Protein AF-A0A840J4L8-F1 (afdb_monomer)

Foldseek 3Di:
DVVQLVVLVVLLVVLCVLADDDDPLLVLLLVLLVLCVVAQVVLCVVLVHDPVLSLVLSLQLSLQLLLLVLVCVLQVFDRDSNLSSLLSSLVSLVCCCCLVPPPDDPVVLVQVLCVLLVHDHDQDDSSSSSSSSSVVSSCVVLVDDSPWVLSVLVSQLSVLSVVQVCQLDPPDDPVSQLVSLLSNQLSSQVNSNCSGDTPQDPLRSVLSSLVRSLVSLLVCLLCLVVCVVSSGHHCNVVVVDDLSVSSVSLVVSQVSSCVRRVHNRSNSNSSSVSSVLSSCSNVPVPPPPVVSVSSVSSVVSVVVVVPDD

Structure (mmCIF, N/CA/C/O backbone):
data_AF-A0A840J4L8-F1
#
_entry.id   AF-A0A840J4L8-F1
#
loop_
_atom_site.group_PDB
_atom_site.id
_atom_site.type_symbol
_atom_site.label_atom_id
_atom_site.label_alt_id
_atom_site.label_comp_id
_atom_site.label_asym_id
_atom_site.label_entity_id
_atom_site.label_seq_id
_atom_site.pdbx_PDB_ins_code
_atom_site.Cartn_x
_atom_site.Cartn_y
_atom_site.Cartn_z
_atom_site.occupancy
_atom_site.B_iso_or_equiv
_atom_site.auth_seq_id
_atom_site.auth_comp_id
_atom_site.auth_asym_id
_atom_site.auth_atom_id
_atom_site.pdbx_PDB_model_num
ATOM 1 N N . MET A 1 1 ? 27.251 15.633 -3.775 1.00 60.97 1 MET A N 1
ATOM 2 C CA . MET A 1 1 ? 26.403 14.713 -2.970 1.00 60.97 1 MET A CA 1
ATOM 3 C C . MET A 1 1 ? 25.893 15.332 -1.662 1.00 60.97 1 MET A C 1
ATOM 5 O O . MET A 1 1 ? 24.719 15.140 -1.361 1.00 60.97 1 MET A O 1
ATOM 9 N N . ALA A 1 2 ? 26.703 16.101 -0.918 1.00 65.75 2 ALA A N 1
ATOM 10 C CA . ALA A 1 2 ? 26.295 16.728 0.350 1.00 65.75 2 ALA A CA 1
ATOM 11 C C . ALA A 1 2 ? 25.111 17.718 0.228 1.00 65.75 2 ALA A C 1
ATOM 13 O O . ALA A 1 2 ? 24.211 17.707 1.063 1.00 65.75 2 ALA A O 1
ATOM 14 N N . SER A 1 3 ? 25.037 18.502 -0.855 1.00 75.44 3 SER A N 1
ATOM 15 C CA . SER A 1 3 ? 23.950 19.473 -1.088 1.00 75.44 3 SER A CA 1
ATOM 16 C C . SER A 1 3 ? 22.558 18.838 -1.227 1.00 75.44 3 SER A C 1
ATOM 18 O O . SER A 1 3 ? 21.556 19.444 -0.850 1.00 75.44 3 SER A O 1
ATOM 20 N N . GLY A 1 4 ? 22.476 17.599 -1.723 1.00 87.94 4 GLY A N 1
ATOM 21 C CA . GLY A 1 4 ? 21.210 16.870 -1.835 1.00 87.94 4 GLY A CA 1
ATOM 22 C C . GLY A 1 4 ? 20.682 16.372 -0.487 1.00 87.94 4 GLY A C 1
ATOM 23 O O . GLY A 1 4 ? 19.474 16.326 -0.292 1.00 87.94 4 GLY A O 1
ATOM 24 N N . VAL A 1 5 ? 21.569 16.019 0.454 1.00 90.06 5 VAL A N 1
ATOM 25 C CA . VAL A 1 5 ? 21.177 15.530 1.794 1.00 90.06 5 VAL A CA 1
ATOM 26 C C . VAL A 1 5 ? 20.454 16.625 2.565 1.00 90.06 5 VAL A C 1
ATOM 28 O O . VAL A 1 5 ? 19.355 16.408 3.063 1.00 90.06 5 VAL A O 1
ATOM 31 N N . TRP A 1 6 ? 21.042 17.818 2.623 1.00 93.12 6 TRP A N 1
ATOM 32 C CA . TRP A 1 6 ? 20.467 18.936 3.368 1.00 93.12 6 TRP A CA 1
ATOM 33 C C . TRP A 1 6 ? 19.134 19.404 2.786 1.00 93.12 6 TRP A C 1
ATOM 35 O O . TRP A 1 6 ? 18.232 19.782 3.531 1.00 93.12 6 TRP A O 1
ATOM 45 N N . ARG A 1 7 ? 18.968 19.309 1.461 1.00 94.00 7 ARG A N 1
ATOM 46 C CA . ARG A 1 7 ? 17.691 19.590 0.796 1.00 94.00 7 ARG A CA 1
ATOM 47 C C . ARG A 1 7 ? 16.595 18.611 1.232 1.00 94.00 7 ARG A C 1
ATOM 49 O O . ARG A 1 7 ? 15.492 19.052 1.557 1.00 94.00 7 ARG A O 1
ATOM 56 N N . ASP A 1 8 ? 16.911 17.318 1.265 1.00 93.81 8 ASP A N 1
ATOM 57 C CA . ASP A 1 8 ? 16.007 16.248 1.703 1.00 93.81 8 ASP A CA 1
ATOM 58 C C . ASP A 1 8 ? 15.639 16.392 3.186 1.00 93.81 8 ASP A C 1
ATOM 60 O O . ASP A 1 8 ? 14.458 16.408 3.535 1.00 93.81 8 ASP A O 1
ATOM 64 N N . VAL A 1 9 ? 16.640 16.584 4.051 1.00 94.31 9 VAL A N 1
ATOM 65 C CA . VAL A 1 9 ? 16.445 16.821 5.490 1.00 94.31 9 VAL A CA 1
ATOM 66 C C . VAL A 1 9 ? 15.589 18.066 5.714 1.00 94.31 9 VAL A C 1
ATOM 68 O O . VAL A 1 9 ? 14.613 18.015 6.457 1.00 94.31 9 VAL A O 1
ATOM 71 N N . GLY A 1 10 ? 15.876 19.167 5.017 1.00 95.56 10 GLY A N 1
ATOM 72 C CA . GLY A 1 10 ? 15.067 20.382 5.095 1.00 95.56 10 GLY A CA 1
ATOM 73 C C . GLY A 1 10 ? 13.612 20.159 4.667 1.00 95.56 10 GLY A C 1
ATOM 74 O O . GLY A 1 10 ? 12.701 20.739 5.256 1.00 95.56 10 GLY A O 1
ATOM 75 N N . ALA A 1 11 ? 13.356 19.303 3.673 1.00 95.00 11 ALA A N 1
ATOM 76 C CA . ALA A 1 11 ? 11.995 18.952 3.265 1.00 95.00 11 ALA A CA 1
ATOM 77 C C . ALA A 1 11 ? 11.259 18.102 4.315 1.00 95.00 11 ALA A C 1
ATOM 79 O O . ALA A 1 11 ? 10.071 18.339 4.553 1.00 95.00 11 ALA A O 1
ATOM 80 N N . LEU A 1 12 ? 11.954 17.165 4.966 1.00 94.75 12 LEU A N 1
ATOM 81 C CA . LEU A 1 12 ? 11.415 16.387 6.087 1.00 94.75 12 LEU A CA 1
ATOM 82 C C . LEU A 1 12 ? 11.092 17.293 7.279 1.00 94.75 12 LEU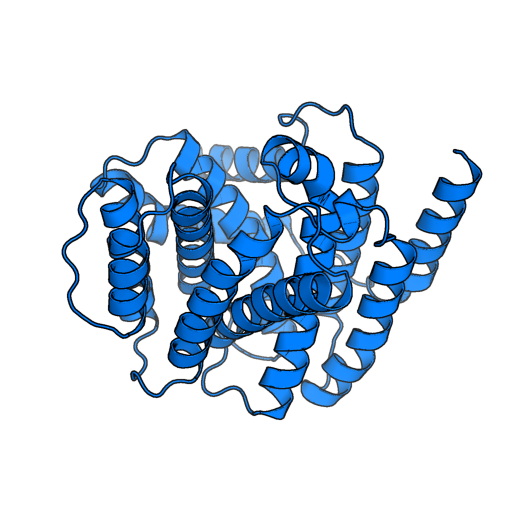 A C 1
ATOM 84 O O . LEU A 1 12 ? 9.968 17.270 7.768 1.00 94.75 12 LEU A O 1
ATOM 88 N N . VAL A 1 13 ? 12.015 18.171 7.680 1.00 94.00 13 VAL A N 1
ATOM 89 C CA . VAL A 1 13 ? 11.802 19.123 8.785 1.00 94.00 13 VAL A CA 1
ATOM 90 C C . VAL A 1 13 ? 10.610 20.043 8.506 1.00 94.00 13 VAL A C 1
ATOM 92 O O . VAL A 1 13 ? 9.741 20.198 9.360 1.00 94.00 13 VAL A O 1
ATOM 95 N N . ARG A 1 14 ? 10.471 20.572 7.282 1.00 94.88 14 ARG A N 1
ATOM 96 C CA . ARG A 1 14 ? 9.279 21.350 6.874 1.00 94.88 14 ARG A CA 1
ATOM 97 C C . ARG A 1 14 ? 7.974 20.546 6.884 1.00 94.88 14 ARG A C 1
ATOM 99 O O . ARG A 1 14 ? 6.896 21.131 6.781 1.00 94.88 14 ARG A O 1
ATOM 106 N N . SER A 1 15 ? 8.063 19.225 6.978 1.00 93.00 15 SER A N 1
ATOM 107 C CA . SER A 1 15 ? 6.931 18.304 7.080 1.00 93.00 15 SER A CA 1
ATOM 108 C C . SER A 1 15 ? 6.695 17.823 8.518 1.00 93.00 15 SER A C 1
ATOM 110 O O . SER A 1 15 ? 5.761 17.061 8.743 1.00 93.00 15 SER A O 1
ATOM 112 N N . ALA A 1 16 ? 7.457 18.310 9.509 1.00 89.50 16 ALA A N 1
ATOM 113 C CA . ALA 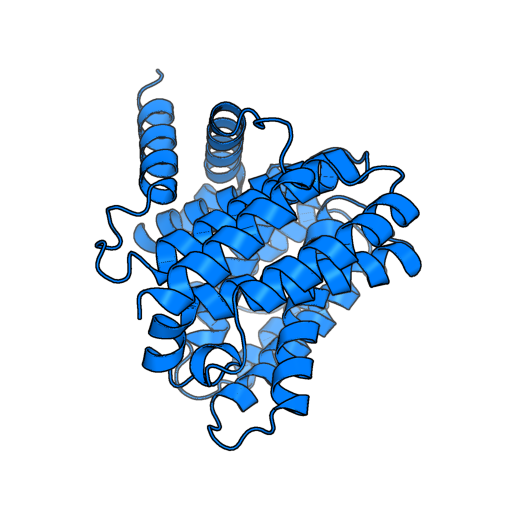A 1 16 ? 7.327 17.923 10.918 1.00 89.50 16 ALA A CA 1
ATOM 114 C C . ALA A 1 16 ? 5.924 18.166 11.493 1.00 89.50 16 ALA A C 1
ATOM 116 O O . ALA A 1 16 ? 5.468 17.401 12.336 1.00 89.50 16 ALA A O 1
ATOM 117 N N . GLY A 1 17 ? 5.183 19.151 10.970 1.00 85.19 17 GLY A N 1
ATOM 118 C CA . GLY A 1 17 ? 3.783 19.377 11.339 1.00 85.19 17 GLY A CA 1
ATOM 119 C C . GLY A 1 17 ? 2.850 18.186 11.067 1.00 85.19 17 GLY A C 1
ATOM 120 O O . GLY A 1 17 ? 1.720 18.196 11.553 1.00 85.19 17 GLY A O 1
ATOM 121 N N . LEU A 1 18 ? 3.290 17.175 10.306 1.00 83.44 18 LEU A N 1
ATOM 122 C CA . LEU A 1 18 ? 2.591 15.903 10.117 1.00 83.44 18 LEU A CA 1
ATOM 123 C C . LEU A 1 18 ? 2.731 14.964 11.330 1.00 83.44 18 LEU A C 1
ATOM 125 O O . LEU A 1 18 ? 1.794 14.228 11.632 1.00 83.44 18 LEU A O 1
ATOM 129 N N . GLY A 1 19 ? 3.852 14.994 12.055 1.00 72.44 19 GLY A N 1
ATOM 130 C CA . GLY A 1 19 ? 4.154 14.065 13.145 1.00 72.44 19 GLY A CA 1
ATOM 131 C C . GLY A 1 19 ? 4.119 14.742 14.507 1.00 72.44 19 GLY A C 1
ATOM 132 O O . GLY A 1 19 ? 5.068 15.424 14.865 1.00 72.44 19 GLY A O 1
ATOM 133 N N . VAL A 1 20 ? 3.053 14.548 15.291 1.00 58.72 20 VAL A N 1
ATOM 134 C CA . VAL A 1 20 ? 2.991 15.165 16.635 1.00 58.72 20 VAL A CA 1
ATOM 135 C C . VAL A 1 20 ? 2.501 14.239 17.749 1.00 58.72 20 VAL A C 1
ATOM 137 O O . VAL A 1 20 ? 2.350 14.687 18.877 1.00 58.72 20 VAL A O 1
ATOM 140 N N . ARG A 1 21 ? 2.314 12.933 17.512 1.00 67.44 21 ARG A N 1
ATOM 141 C CA . ARG A 1 21 ? 2.173 11.966 18.618 1.00 67.44 21 ARG A CA 1
ATOM 142 C C . ARG A 1 21 ? 2.797 10.619 18.261 1.00 67.44 21 ARG A C 1
ATOM 144 O O . ARG A 1 21 ? 2.431 10.068 17.221 1.00 67.44 21 ARG A O 1
ATOM 151 N N . PRO A 1 22 ? 3.700 10.069 19.094 1.00 60.66 22 PRO A N 1
ATOM 152 C CA . PRO A 1 22 ? 4.136 8.694 18.928 1.00 60.66 22 PRO A CA 1
ATOM 153 C C . PRO A 1 22 ? 2.922 7.783 19.125 1.00 60.66 22 PRO A C 1
ATOM 155 O O . PRO A 1 22 ? 2.324 7.732 20.198 1.00 60.66 22 PRO A O 1
ATOM 158 N N . VAL A 1 23 ? 2.527 7.078 18.067 1.00 65.50 23 VAL A N 1
ATOM 159 C CA . VAL A 1 23 ? 1.598 5.952 18.193 1.00 65.50 23 VAL A CA 1
ATOM 160 C C . VAL A 1 23 ? 2.327 4.882 19.016 1.00 65.50 23 VAL A C 1
ATOM 162 O O . VAL A 1 23 ? 3.522 4.680 18.792 1.00 65.50 23 VAL A O 1
ATOM 165 N N . PRO A 1 24 ? 1.681 4.178 19.962 1.00 74.88 24 PRO A N 1
ATOM 166 C CA . PRO A 1 24 ? 2.284 3.028 20.634 1.0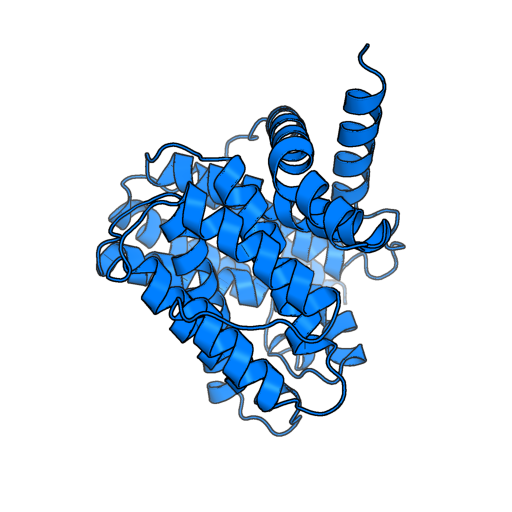0 74.88 24 PRO A CA 1
ATOM 167 C C . PRO A 1 24 ? 2.439 1.862 19.638 1.00 74.88 24 PRO A C 1
ATOM 169 O O . PRO A 1 24 ? 1.697 0.875 19.654 1.00 74.88 24 PRO A O 1
ATOM 172 N N . VAL A 1 25 ? 3.421 1.992 18.740 1.00 82.56 25 VAL A N 1
ATOM 173 C CA . VAL A 1 25 ? 3.689 1.089 17.615 1.00 82.56 25 VAL A CA 1
ATOM 174 C C . VAL A 1 25 ? 3.929 -0.328 18.123 1.00 82.56 25 VAL A C 1
ATOM 176 O O . VAL A 1 25 ? 3.410 -1.280 17.553 1.00 82.56 25 VAL A O 1
ATOM 179 N N . TRP A 1 26 ? 4.637 -0.488 19.242 1.00 82.38 26 TRP A N 1
ATOM 180 C CA . TRP A 1 26 ? 4.968 -1.809 19.773 1.00 82.38 26 TRP A CA 1
ATOM 181 C C . TRP A 1 26 ? 3.745 -2.632 20.201 1.00 82.38 26 TRP A C 1
ATOM 183 O O . TRP A 1 26 ? 3.648 -3.813 19.861 1.00 82.38 26 TRP A O 1
ATOM 193 N N . ARG A 1 27 ? 2.789 -2.016 20.914 1.00 86.62 27 ARG A N 1
ATOM 194 C CA . ARG A 1 27 ? 1.540 -2.690 21.313 1.00 86.62 27 ARG A CA 1
ATOM 195 C C . ARG A 1 27 ? 0.761 -3.126 20.072 1.00 86.62 27 ARG A C 1
ATOM 197 O O . ARG A 1 27 ? 0.316 -4.267 20.006 1.00 86.62 27 ARG A O 1
ATOM 204 N N . SER A 1 28 ? 0.701 -2.247 19.074 1.00 91.00 28 SER A N 1
ATOM 205 C CA . SER A 1 28 ? 0.035 -2.498 17.794 1.00 91.00 28 SER A CA 1
ATOM 206 C C . SER A 1 28 ? 0.684 -3.658 17.029 1.00 91.00 28 SER A C 1
ATOM 208 O O . SER A 1 28 ? -0.014 -4.578 16.616 1.00 91.00 28 SER A O 1
ATOM 210 N N . ILE A 1 29 ? 2.021 -3.694 16.934 1.00 92.62 29 ILE A N 1
ATOM 211 C CA . ILE A 1 29 ? 2.760 -4.788 16.282 1.00 92.62 29 ILE A CA 1
ATOM 212 C C . ILE A 1 29 ? 2.415 -6.140 16.915 1.00 92.62 29 ILE A C 1
ATOM 214 O O . ILE A 1 29 ? 2.128 -7.086 16.187 1.00 92.62 29 ILE A O 1
ATOM 218 N N . ARG A 1 30 ? 2.410 -6.252 18.252 1.00 93.31 30 ARG A N 1
ATOM 219 C CA . ARG A 1 30 ? 2.060 -7.517 18.926 1.00 93.31 30 ARG A CA 1
ATOM 220 C C . ARG A 1 30 ? 0.639 -7.960 18.592 1.00 93.31 30 ARG A C 1
ATOM 222 O O . ARG A 1 30 ? 0.441 -9.126 18.264 1.00 93.31 30 ARG A O 1
ATOM 229 N N . THR A 1 31 ? -0.321 -7.038 18.639 1.00 94.81 31 THR A N 1
ATOM 230 C CA . THR A 1 31 ? -1.713 -7.315 18.266 1.00 94.81 31 THR A CA 1
ATOM 231 C C . THR A 1 31 ? -1.821 -7.795 16.819 1.00 94.81 31 THR A C 1
ATOM 233 O O . THR A 1 31 ? -2.537 -8.754 16.549 1.00 94.81 31 THR A O 1
ATOM 236 N N . TYR A 1 32 ? -1.091 -7.183 15.886 1.00 96.06 32 TYR A N 1
ATOM 237 C CA . TYR A 1 32 ? -1.175 -7.537 14.465 1.00 96.06 32 TYR A CA 1
ATOM 238 C C . TYR A 1 32 ? -0.482 -8.858 14.158 1.00 96.06 32 TYR A C 1
ATOM 240 O O . TYR A 1 32 ? -1.000 -9.650 13.382 1.00 96.06 32 TYR A O 1
ATOM 248 N N . VAL A 1 33 ? 0.644 -9.145 14.811 1.00 96.19 33 VAL A N 1
ATOM 249 C CA . VAL A 1 33 ? 1.294 -10.456 14.717 1.00 96.19 33 VAL A CA 1
ATOM 250 C C . VAL A 1 33 ? 0.375 -11.557 15.247 1.00 96.19 33 VAL A C 1
ATOM 252 O O . VAL A 1 33 ? 0.220 -12.578 14.583 1.00 96.19 33 VAL A O 1
ATOM 255 N N . ALA A 1 34 ? -0.278 -11.341 16.393 1.00 96.31 34 ALA A N 1
ATOM 256 C CA . ALA A 1 34 ? -1.242 -12.299 16.931 1.00 96.31 34 ALA A CA 1
ATOM 257 C C . ALA A 1 34 ? -2.424 -12.513 15.967 1.00 96.31 34 ALA A C 1
ATOM 259 O O . ALA A 1 34 ? -2.778 -13.652 15.670 1.00 96.31 34 ALA A O 1
ATOM 260 N N . ALA A 1 35 ? -2.977 -11.433 15.404 1.00 97.69 35 ALA A N 1
ATOM 261 C CA . ALA A 1 35 ? -4.030 -11.524 14.395 1.00 97.69 35 ALA A CA 1
ATOM 262 C C . ALA A 1 35 ? -3.561 -12.280 13.139 1.00 97.69 35 ALA A C 1
ATOM 264 O O . ALA A 1 35 ? -4.283 -13.132 12.631 1.00 97.69 35 ALA A O 1
ATOM 265 N N . PHE A 1 36 ? -2.338 -12.031 12.662 1.00 97.81 36 PHE A N 1
ATOM 2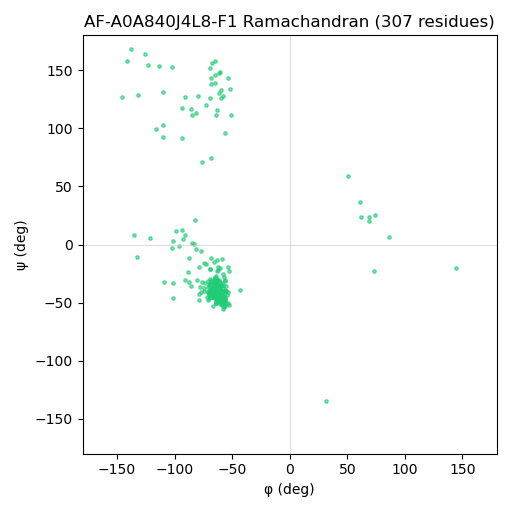66 C CA . PHE A 1 36 ? -1.753 -12.746 11.527 1.00 97.81 36 PHE A CA 1
ATOM 267 C C . PHE A 1 36 ? -1.646 -14.250 11.803 1.00 97.81 36 PHE A C 1
ATOM 269 O O . PHE A 1 36 ? -2.050 -15.060 10.966 1.00 97.81 36 PHE A O 1
ATOM 276 N N . ASP A 1 37 ? -1.129 -14.628 12.975 1.00 96.62 37 ASP A N 1
ATOM 277 C CA . ASP A 1 37 ? -0.979 -16.032 13.364 1.00 96.62 37 ASP A CA 1
ATOM 278 C C . ASP A 1 37 ? -2.347 -16.732 13.523 1.00 96.62 37 ASP A C 1
ATOM 280 O O . ASP A 1 37 ? -2.449 -17.934 13.262 1.00 96.62 37 ASP A O 1
ATOM 284 N N . GLN A 1 38 ? -3.403 -15.982 13.861 1.00 97.50 38 GLN A N 1
ATOM 285 C CA . GLN A 1 38 ? -4.777 -16.479 13.956 1.00 97.50 38 GLN A CA 1
ATOM 286 C C . GLN A 1 38 ? -5.469 -16.627 12.591 1.00 97.50 38 GLN A C 1
ATOM 288 O O . GLN A 1 38 ? -6.174 -17.612 12.380 1.00 97.50 38 GLN A O 1
ATOM 293 N N . VAL A 1 39 ? -5.314 -15.663 11.673 1.00 98.19 39 VAL A N 1
ATOM 294 C CA . VAL A 1 39 ? -6.154 -15.590 10.457 1.00 98.19 39 VAL A CA 1
ATOM 295 C C . VAL A 1 39 ? -5.425 -15.929 9.157 1.00 98.19 39 VAL A C 1
ATOM 297 O O . VAL A 1 39 ? -6.027 -16.514 8.263 1.00 98.19 39 VAL A O 1
ATOM 300 N N . VAL A 1 40 ? -4.127 -15.633 9.046 1.00 97.81 40 VAL A N 1
ATOM 301 C CA . VAL A 1 40 ? -3.346 -15.843 7.812 1.00 97.81 40 VAL A CA 1
ATOM 302 C C . VAL A 1 40 ? -2.500 -17.111 7.902 1.00 97.81 40 VAL A C 1
ATOM 304 O O . VAL A 1 40 ? -2.491 -17.931 6.981 1.00 97.81 40 VAL A O 1
ATOM 307 N N . ALA A 1 41 ? -1.796 -17.314 9.019 1.00 96.06 41 ALA A N 1
ATOM 308 C CA . ALA A 1 41 ? -0.875 -18.439 9.170 1.00 96.06 41 ALA A CA 1
ATOM 309 C C . ALA A 1 41 ? -1.524 -19.831 8.991 1.00 96.06 41 ALA A C 1
ATOM 311 O O . ALA A 1 41 ? -0.877 -20.694 8.391 1.00 96.06 41 ALA A O 1
ATOM 312 N N . PRO A 1 42 ? -2.775 -20.095 9.429 1.00 96.69 42 PRO A N 1
ATOM 313 C CA . PRO A 1 42 ? -3.426 -21.379 9.168 1.00 96.69 42 PRO A CA 1
ATOM 314 C C . PRO A 1 42 ? -3.667 -21.646 7.678 1.00 96.69 42 PRO A C 1
ATOM 316 O O . PRO A 1 42 ? -3.617 -22.795 7.246 1.00 96.69 42 PRO A O 1
ATOM 319 N N . ILE A 1 43 ? -3.915 -20.605 6.878 1.00 96.69 43 ILE A N 1
ATOM 320 C CA . ILE A 1 43 ? -4.104 -20.732 5.427 1.00 96.69 43 ILE A CA 1
ATOM 321 C C . ILE A 1 43 ? -2.764 -21.064 4.773 1.00 96.69 43 ILE A C 1
ATOM 323 O O . ILE A 1 43 ? -2.676 -22.055 4.056 1.00 96.69 43 ILE A O 1
ATOM 327 N N . LEU A 1 44 ? -1.707 -20.322 5.124 1.00 94.50 44 LEU A N 1
ATOM 328 C CA . LEU A 1 44 ? -0.345 -20.590 4.651 1.00 94.50 44 LEU A CA 1
ATOM 329 C C . LEU A 1 44 ? 0.100 -22.031 4.934 1.00 94.50 44 LEU A C 1
ATOM 331 O O . LEU A 1 44 ? 0.670 -22.671 4.057 1.00 94.50 44 LEU A O 1
ATOM 335 N N . ARG A 1 45 ? -0.178 -22.560 6.135 1.00 93.44 45 ARG A N 1
ATOM 336 C CA . ARG A 1 45 ? 0.166 -23.948 6.490 1.00 93.44 45 ARG A CA 1
ATOM 337 C C . ARG A 1 45 ? -0.584 -24.970 5.634 1.00 93.44 45 ARG A C 1
ATOM 339 O O . ARG A 1 45 ? 0.034 -25.909 5.147 1.00 93.44 45 ARG A O 1
ATOM 346 N N . ARG A 1 46 ? -1.892 -24.778 5.422 1.00 92.56 46 ARG A N 1
ATOM 347 C CA . ARG A 1 46 ? -2.728 -25.706 4.637 1.00 92.56 46 ARG A CA 1
ATOM 348 C C . ARG A 1 46 ? -2.350 -25.758 3.159 1.00 92.56 46 ARG A C 1
ATOM 350 O O . ARG A 1 46 ? -2.522 -26.793 2.532 1.00 92.56 46 ARG A O 1
ATOM 357 N N . THR A 1 47 ? -1.831 -24.668 2.601 1.00 88.12 47 THR A N 1
ATOM 358 C CA . THR A 1 47 ? -1.468 -24.594 1.178 1.00 88.12 47 THR A CA 1
ATOM 359 C C . THR A 1 47 ? 0.001 -24.933 0.908 1.00 88.12 47 THR A C 1
ATOM 361 O O . THR A 1 47 ? 0.487 -24.636 -0.178 1.00 88.12 47 THR A O 1
ATOM 364 N N . GLY A 1 48 ? 0.732 -25.493 1.883 1.00 82.06 48 GLY A N 1
ATOM 365 C CA . GLY A 1 48 ? 2.160 -25.811 1.729 1.00 82.06 48 GLY A CA 1
ATOM 366 C C . GLY A 1 48 ? 3.067 -24.575 1.646 1.00 82.06 48 GLY A C 1
ATOM 367 O O . GLY A 1 48 ? 4.158 -24.626 1.081 1.00 82.06 48 GLY A O 1
ATOM 368 N N . GLY A 1 49 ? 2.620 -23.437 2.183 1.00 75.25 49 GLY A N 1
ATOM 369 C CA . GLY A 1 49 ? 3.350 -22.177 2.138 1.00 75.25 49 GLY A CA 1
ATOM 370 C C . GLY A 1 49 ? 4.716 -22.279 2.818 1.00 75.25 49 GLY A C 1
ATOM 371 O O . GLY A 1 49 ? 4.832 -22.650 3.985 1.00 75.25 49 GLY A O 1
ATOM 372 N N . ARG A 1 50 ? 5.772 -21.902 2.090 1.00 83.19 50 ARG A N 1
ATOM 373 C CA . ARG A 1 50 ? 7.148 -21.904 2.605 1.00 83.19 50 ARG A CA 1
ATOM 374 C C . ARG A 1 50 ? 7.311 -20.881 3.737 1.00 83.19 50 ARG A C 1
ATOM 376 O O . ARG A 1 50 ? 6.758 -19.783 3.675 1.00 83.19 50 ARG A O 1
ATOM 383 N N . GLN A 1 51 ? 8.148 -21.180 4.734 1.00 84.12 51 GLN A N 1
ATOM 384 C CA . GLN A 1 51 ? 8.366 -20.301 5.897 1.00 84.12 51 GLN A CA 1
ATOM 385 C C . GLN A 1 51 ? 8.791 -18.871 5.510 1.00 84.12 51 GLN A C 1
ATOM 387 O O . GLN A 1 51 ? 8.366 -17.909 6.148 1.00 84.12 51 GLN A O 1
ATOM 392 N N . TYR A 1 52 ? 9.587 -18.704 4.446 1.00 82.62 52 TYR A N 1
ATOM 393 C CA . TYR A 1 52 ? 9.986 -17.367 3.993 1.00 82.62 52 TYR A CA 1
ATOM 394 C C . TYR A 1 52 ? 8.802 -16.540 3.468 1.00 82.62 52 TYR A C 1
ATOM 396 O O . TYR A 1 52 ? 8.805 -15.322 3.643 1.00 82.62 52 TYR A O 1
ATOM 404 N N . LEU A 1 53 ? 7.788 -17.177 2.861 1.00 85.44 53 LEU A N 1
ATOM 405 C CA . LEU A 1 53 ? 6.561 -16.502 2.426 1.00 85.44 53 LEU A CA 1
ATOM 406 C C . LEU A 1 53 ? 5.762 -16.045 3.641 1.00 85.44 53 LEU A C 1
ATOM 408 O O . LEU A 1 53 ? 5.284 -14.919 3.659 1.00 85.44 53 LEU A O 1
ATOM 412 N N . ALA A 1 54 ? 5.679 -16.877 4.682 1.00 89.25 54 ALA A N 1
ATOM 413 C CA . ALA A 1 54 ? 5.005 -16.508 5.923 1.00 89.25 54 ALA A CA 1
ATOM 414 C C . ALA A 1 54 ? 5.670 -15.306 6.607 1.00 89.25 54 ALA A C 1
ATOM 416 O O . ALA A 1 54 ? 4.980 -14.407 7.083 1.00 89.25 54 ALA A O 1
ATOM 417 N N . ASP A 1 55 ? 7.002 -15.261 6.636 1.00 89.19 55 ASP A N 1
ATOM 418 C CA . ASP A 1 55 ? 7.743 -14.136 7.207 1.00 89.19 55 ASP A CA 1
ATOM 419 C C . ASP A 1 55 ? 7.561 -12.851 6.388 1.00 89.19 55 ASP A C 1
ATOM 421 O O . ASP A 1 55 ? 7.309 -11.793 6.966 1.00 89.19 55 ASP A O 1
ATOM 425 N N . ALA A 1 56 ? 7.656 -12.941 5.056 1.00 88.56 56 ALA A N 1
ATOM 426 C CA . ALA A 1 56 ? 7.456 -11.802 4.162 1.00 88.56 56 ALA A CA 1
ATOM 427 C C . ALA A 1 56 ? 6.011 -11.279 4.217 1.00 88.56 56 ALA A C 1
ATOM 429 O O . ALA A 1 56 ? 5.792 -10.072 4.311 1.00 88.56 56 ALA A O 1
ATOM 430 N N . ALA A 1 57 ? 5.027 -12.183 4.224 1.00 92.00 57 ALA A N 1
ATOM 431 C CA . ALA A 1 57 ? 3.620 -11.842 4.378 1.00 92.00 57 ALA A CA 1
ATOM 432 C C . ALA A 1 57 ? 3.365 -11.175 5.731 1.00 92.00 57 ALA A C 1
ATOM 434 O O . ALA A 1 57 ? 2.730 -10.130 5.766 1.00 92.00 57 ALA A O 1
ATOM 435 N N . CYS A 1 58 ? 3.900 -11.711 6.833 1.00 95.00 58 CYS A N 1
ATOM 436 C CA . CYS A 1 58 ? 3.735 -11.117 8.161 1.00 95.00 58 CYS A CA 1
ATOM 437 C C . CYS A 1 58 ? 4.288 -9.685 8.217 1.00 95.00 58 CYS A C 1
ATOM 439 O O . CYS A 1 58 ? 3.608 -8.786 8.706 1.00 95.00 58 CYS A O 1
ATOM 441 N N . GLU A 1 59 ? 5.481 -9.443 7.665 1.00 91.75 59 GLU A N 1
ATOM 442 C CA . GLU A 1 59 ? 6.061 -8.096 7.594 1.00 91.75 59 GLU A CA 1
ATOM 443 C C . GLU A 1 59 ? 5.162 -7.129 6.804 1.00 91.75 59 GLU A C 1
ATOM 445 O O . GLU A 1 59 ? 4.838 -6.046 7.300 1.00 91.75 59 GLU A O 1
ATOM 450 N N . ALA A 1 60 ? 4.700 -7.541 5.619 1.00 92.19 60 ALA A N 1
ATOM 451 C CA . ALA A 1 60 ? 3.791 -6.747 4.793 1.00 92.19 60 ALA A CA 1
ATOM 452 C C . ALA A 1 60 ? 2.459 -6.462 5.510 1.00 92.19 60 ALA A C 1
ATOM 454 O O . ALA A 1 60 ? 2.002 -5.318 5.545 1.00 92.19 60 ALA A O 1
ATOM 455 N N . CYS A 1 61 ? 1.878 -7.479 6.153 1.00 96.25 61 CYS A N 1
ATOM 456 C CA . CYS A 1 61 ? 0.630 -7.370 6.903 1.00 96.25 61 CYS A CA 1
ATOM 457 C C . CYS A 1 61 ? 0.755 -6.392 8.071 1.00 96.25 61 CYS A C 1
ATOM 459 O O . CYS A 1 61 ? -0.115 -5.547 8.247 1.00 96.25 61 CYS A O 1
ATOM 461 N N . VAL A 1 62 ? 1.839 -6.451 8.853 1.00 95.44 62 VAL A N 1
ATOM 462 C CA . VAL A 1 62 ? 2.035 -5.540 9.992 1.00 95.44 62 VAL A CA 1
ATOM 463 C C . VAL A 1 62 ? 2.246 -4.097 9.515 1.00 95.44 62 VAL A C 1
ATOM 465 O O . VAL A 1 62 ? 1.679 -3.187 10.123 1.00 95.44 62 VAL A O 1
ATOM 468 N N . LYS A 1 63 ? 3.000 -3.867 8.423 1.00 92.69 63 LYS A N 1
ATOM 469 C CA . LYS A 1 63 ? 3.158 -2.523 7.820 1.00 92.69 63 LYS A CA 1
ATOM 470 C C . LYS A 1 63 ? 1.793 -1.969 7.406 1.00 92.69 63 LYS A C 1
ATOM 472 O O . LYS A 1 63 ? 1.431 -0.867 7.816 1.00 92.69 63 LYS A O 1
ATOM 477 N N . LEU A 1 64 ? 1.021 -2.749 6.647 1.00 95.44 64 LEU A N 1
ATOM 478 C CA . LEU A 1 64 ? -0.311 -2.343 6.205 1.00 95.44 64 LEU A CA 1
ATOM 479 C C . LEU A 1 64 ? -1.267 -2.147 7.391 1.00 95.44 64 LEU A C 1
ATOM 481 O O . LEU A 1 64 ? -2.012 -1.175 7.419 1.00 95.44 64 LEU A O 1
ATOM 485 N N . GLY A 1 65 ? -1.214 -3.013 8.402 1.00 96.88 65 GLY A N 1
ATOM 486 C CA . GLY A 1 65 ? -2.029 -2.908 9.611 1.00 96.88 65 GLY A CA 1
ATOM 487 C C . GLY A 1 65 ? -1.805 -1.602 10.370 1.00 96.88 65 GLY A C 1
ATOM 488 O O . GLY A 1 65 ? -2.773 -0.982 10.799 1.00 96.88 65 GLY A O 1
ATOM 489 N N . LEU A 1 66 ? -0.554 -1.135 10.480 1.00 95.38 66 LEU A N 1
ATOM 490 C CA . LEU A 1 66 ? -0.238 0.168 11.082 1.00 95.38 66 LEU A CA 1
ATOM 491 C C . LEU A 1 66 ? -0.838 1.324 10.276 1.00 95.38 66 LEU A C 1
ATOM 493 O O . LEU A 1 66 ? -1.455 2.221 10.856 1.00 95.38 66 LEU A O 1
ATOM 497 N N . LEU A 1 67 ? -0.704 1.281 8.948 1.00 96.00 67 LEU A N 1
ATOM 498 C CA . LEU A 1 67 ? -1.294 2.280 8.060 1.00 96.00 67 LEU A CA 1
ATOM 499 C C . LEU A 1 67 ? -2.824 2.306 8.183 1.00 96.00 67 LEU A C 1
ATOM 501 O O . LEU A 1 67 ? -3.420 3.371 8.344 1.00 96.00 67 LEU A O 1
ATOM 505 N N . LEU A 1 68 ? -3.459 1.137 8.158 1.00 97.50 68 LEU A N 1
ATOM 506 C CA . LEU A 1 68 ? -4.909 1.009 8.223 1.00 97.50 68 LEU A CA 1
ATOM 507 C C . LEU A 1 68 ? -5.480 1.338 9.600 1.00 97.50 68 LEU A C 1
ATOM 509 O O . LEU A 1 68 ? -6.568 1.898 9.678 1.00 97.50 68 LEU A O 1
ATOM 513 N N . ALA A 1 69 ? -4.746 1.090 10.682 1.00 96.69 69 ALA A N 1
ATOM 514 C CA . ALA A 1 69 ? -5.130 1.569 12.004 1.00 96.69 69 ALA A CA 1
ATOM 515 C C . ALA A 1 69 ? -5.050 3.097 12.103 1.00 96.69 69 ALA A C 1
ATOM 517 O O . ALA A 1 69 ? -5.928 3.727 12.695 1.00 96.69 69 ALA A O 1
ATOM 518 N N . ALA A 1 70 ? -4.039 3.711 11.482 1.00 95.56 70 ALA A N 1
ATOM 519 C CA . ALA A 1 70 ? -3.932 5.163 11.401 1.00 95.56 70 ALA A CA 1
ATOM 520 C C . ALA A 1 70 ? -5.064 5.769 10.551 1.00 95.56 70 ALA A C 1
ATOM 522 O O . ALA A 1 70 ? -5.654 6.780 10.941 1.00 95.56 70 ALA A O 1
ATOM 523 N N . TYR A 1 71 ? -5.424 5.125 9.435 1.00 97.50 71 TYR A N 1
ATOM 524 C CA . TYR A 1 71 ? -6.607 5.483 8.651 1.00 97.50 71 TYR A CA 1
ATOM 525 C C . TYR A 1 71 ? -7.895 5.335 9.471 1.00 97.50 71 TYR A C 1
ATOM 527 O O . TYR A 1 71 ? -8.658 6.291 9.550 1.00 97.50 71 TYR A O 1
ATOM 535 N N . ALA A 1 72 ? -8.113 4.200 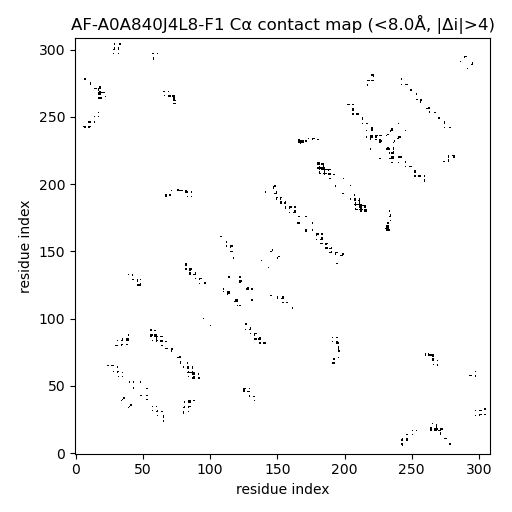10.141 1.00 97.00 72 ALA A N 1
ATOM 536 C CA . ALA A 1 72 ? -9.302 3.949 10.957 1.00 97.00 72 ALA A CA 1
ATOM 537 C C . ALA A 1 72 ? -9.473 5.011 12.052 1.00 97.00 72 ALA A C 1
ATOM 539 O O . ALA A 1 72 ? -10.533 5.623 12.190 1.00 97.00 72 ALA A O 1
ATOM 540 N N . GLY A 1 73 ? -8.382 5.315 12.763 1.00 95.12 73 GLY A N 1
ATOM 541 C CA . GLY A 1 73 ? -8.347 6.366 13.775 1.00 95.12 73 GLY A CA 1
ATOM 542 C C . GLY A 1 73 ? -8.572 7.769 13.212 1.00 95.12 73 GLY A C 1
ATOM 543 O O . GLY A 1 73 ? -9.062 8.630 13.932 1.00 95.12 73 GLY A O 1
ATOM 544 N N . MET A 1 74 ? -8.243 8.028 11.944 1.00 95.69 74 MET A N 1
ATOM 545 C CA . MET A 1 74 ? -8.561 9.286 11.266 1.00 95.69 74 MET A CA 1
ATOM 546 C C . MET A 1 74 ? -10.028 9.326 10.815 1.00 95.69 74 MET A C 1
ATOM 548 O O . MET A 1 74 ? -10.721 10.301 11.092 1.00 95.69 74 MET A O 1
ATOM 552 N N . ALA A 1 75 ? -10.511 8.272 10.165 1.00 96.81 75 ALA A N 1
ATOM 553 C CA . ALA A 1 75 ? -11.861 8.191 9.623 1.00 96.81 75 ALA A CA 1
ATOM 554 C C . ALA A 1 75 ? -12.937 7.990 10.702 1.00 96.81 75 ALA A C 1
ATOM 556 O O . ALA A 1 75 ? -14.106 8.234 10.444 1.00 96.81 75 ALA A O 1
ATOM 557 N N . GLY A 1 76 ? -12.557 7.590 11.922 1.00 96.19 76 GLY A N 1
ATOM 558 C CA . GLY A 1 76 ? -13.516 7.296 12.991 1.00 96.19 76 GLY A CA 1
ATOM 559 C C . GLY A 1 76 ? -14.257 5.983 12.810 1.00 96.19 76 GLY A C 1
ATOM 560 O O . GLY A 1 76 ? -15.343 5.831 13.352 1.00 96.19 76 GLY A O 1
ATOM 561 N N . VAL A 1 77 ? -13.655 5.040 12.088 1.00 96.69 77 VAL A N 1
ATOM 562 C CA . VAL A 1 77 ? -14.206 3.697 11.901 1.00 96.69 77 VAL A CA 1
ATOM 563 C C . VAL A 1 77 ? -13.487 2.683 12.795 1.00 96.69 77 VAL A C 1
ATOM 565 O O . VAL A 1 77 ? -12.313 2.884 13.129 1.00 96.69 77 VAL A O 1
ATOM 568 N N . PRO A 1 78 ? -14.148 1.580 13.186 1.00 96.81 78 PRO A N 1
ATOM 569 C CA . PRO A 1 78 ? -13.496 0.502 13.915 1.00 96.81 78 PRO A CA 1
ATOM 570 C C . PRO A 1 78 ? -12.339 -0.105 13.113 1.00 96.81 78 PRO A C 1
ATOM 572 O O . PRO A 1 78 ? -12.478 -0.440 11.937 1.00 96.81 78 PRO A O 1
ATOM 575 N N . PHE A 1 79 ? -11.189 -0.296 13.759 1.00 96.94 79 PHE A N 1
ATOM 576 C CA . PHE A 1 79 ? -10.089 -1.038 13.150 1.00 96.94 79 PHE A CA 1
ATOM 577 C C . PHE A 1 79 ? -10.340 -2.548 13.256 1.00 96.94 79 PHE A C 1
ATOM 579 O O . PHE A 1 79 ? -10.562 -3.073 14.347 1.00 96.94 79 PHE A O 1
ATOM 586 N N . ARG A 1 80 ? -10.260 -3.249 12.122 1.00 97.25 80 ARG A N 1
ATOM 587 C CA . ARG A 1 80 ? -10.455 -4.699 12.005 1.00 97.25 80 ARG A CA 1
ATOM 588 C C . ARG A 1 80 ? -9.117 -5.382 11.690 1.00 97.25 80 ARG A C 1
ATOM 590 O O . ARG A 1 80 ? -8.737 -5.449 10.518 1.00 97.25 80 ARG A O 1
ATOM 597 N N . PRO A 1 81 ? -8.360 -5.849 12.707 1.00 97.31 81 PRO A N 1
ATOM 598 C CA . PRO A 1 81 ? -7.037 -6.436 12.490 1.00 97.31 81 PRO A CA 1
ATOM 599 C C . PRO A 1 81 ? -7.093 -7.688 11.615 1.00 97.31 81 PRO A C 1
ATOM 601 O O . PRO A 1 81 ? -6.200 -7.897 10.805 1.00 97.31 81 PRO A O 1
ATOM 604 N N . ASP A 1 82 ? -8.145 -8.494 11.736 1.00 98.06 82 ASP A N 1
ATOM 605 C CA . ASP A 1 82 ? -8.372 -9.681 10.914 1.00 98.06 82 ASP A CA 1
ATOM 606 C C . ASP A 1 82 ? -8.426 -9.345 9.417 1.00 98.06 82 ASP A C 1
ATOM 608 O O . ASP A 1 82 ? -7.662 -9.911 8.631 1.00 98.06 82 ASP A O 1
ATOM 612 N N . LEU A 1 83 ? -9.257 -8.370 9.034 1.00 98.25 83 LEU A N 1
ATOM 613 C CA . LEU A 1 83 ? -9.376 -7.917 7.646 1.00 98.25 83 LEU A CA 1
ATOM 614 C C . LEU A 1 83 ? -8.093 -7.239 7.155 1.00 98.25 83 LEU A C 1
ATOM 616 O O . LEU A 1 83 ? -7.674 -7.478 6.026 1.00 98.25 83 LEU A O 1
ATOM 620 N N . ALA A 1 84 ? -7.429 -6.448 8.002 1.00 98.19 84 ALA A N 1
ATOM 621 C CA . ALA A 1 84 ? -6.161 -5.812 7.649 1.00 98.19 84 ALA A CA 1
ATOM 622 C C . ALA A 1 84 ? -5.046 -6.839 7.374 1.00 98.19 84 ALA A C 1
ATOM 624 O O . ALA A 1 84 ? -4.282 -6.676 6.422 1.00 98.19 84 ALA A O 1
ATOM 625 N N . MET A 1 85 ? -4.952 -7.908 8.176 1.00 98.38 85 MET A N 1
ATOM 626 C CA . MET A 1 85 ? -3.962 -8.969 7.957 1.00 98.38 85 MET A CA 1
ATOM 627 C C . MET A 1 85 ? -4.282 -9.783 6.700 1.00 98.38 85 MET A C 1
ATOM 629 O O . MET A 1 85 ? -3.381 -10.049 5.909 1.00 98.38 85 MET A O 1
ATOM 633 N N . LEU A 1 86 ? -5.548 -10.145 6.472 1.00 98.50 86 LEU A N 1
ATOM 634 C CA . LEU A 1 86 ? -5.946 -10.854 5.252 1.00 98.50 86 LEU A CA 1
ATOM 635 C C . LEU A 1 86 ? -5.721 -9.997 4.003 1.00 98.50 86 LEU A C 1
ATOM 637 O O . LEU A 1 86 ? -5.110 -10.475 3.054 1.00 98.50 86 LEU A O 1
ATOM 641 N N . GLY A 1 87 ? -6.120 -8.723 4.026 1.00 98.06 87 GLY A N 1
ATOM 642 C CA . GLY A 1 87 ? -5.879 -7.784 2.930 1.00 98.06 87 GLY A CA 1
ATOM 643 C C . GLY A 1 87 ? -4.391 -7.618 2.619 1.00 98.06 87 GLY A C 1
ATOM 644 O O . GLY A 1 87 ? -3.997 -7.663 1.455 1.00 98.06 87 GLY A O 1
ATOM 645 N N . GLY A 1 88 ? -3.543 -7.513 3.648 1.00 97.50 88 GLY A N 1
ATOM 646 C CA . GLY A 1 88 ? -2.089 -7.447 3.477 1.00 97.50 88 GLY A CA 1
ATOM 647 C C . GLY A 1 88 ? -1.485 -8.732 2.912 1.00 97.50 88 GLY A C 1
ATOM 648 O O . GLY A 1 88 ? -0.595 -8.674 2.064 1.00 97.50 88 GLY A O 1
ATOM 649 N N . ALA A 1 89 ? -1.984 -9.893 3.340 1.00 97.62 89 ALA A N 1
ATOM 650 C CA . ALA A 1 89 ? -1.528 -11.185 2.842 1.00 97.62 89 ALA A CA 1
ATOM 651 C C . ALA A 1 89 ? -1.954 -11.408 1.386 1.00 97.62 89 ALA A C 1
ATOM 653 O O . ALA A 1 89 ? -1.121 -11.808 0.575 1.00 97.62 89 ALA A O 1
ATOM 654 N N . VAL A 1 90 ? -3.213 -11.097 1.050 1.00 97.69 90 VAL A N 1
ATOM 655 C CA . VAL A 1 90 ? -3.732 -11.121 -0.326 1.00 97.69 90 VAL A CA 1
ATOM 656 C C . VAL A 1 90 ? -2.878 -10.223 -1.205 1.00 97.69 90 VAL A C 1
ATOM 658 O O . VAL A 1 90 ? -2.349 -10.710 -2.194 1.00 97.69 90 VAL A O 1
ATOM 661 N N . ALA A 1 91 ? -2.664 -8.961 -0.818 1.00 96.19 91 ALA A N 1
ATOM 662 C CA . ALA A 1 91 ? -1.852 -8.027 -1.591 1.00 96.19 91 ALA A CA 1
ATOM 663 C C . ALA A 1 91 ? -0.426 -8.544 -1.815 1.00 96.19 91 ALA A C 1
ATOM 665 O O . ALA A 1 91 ? 0.063 -8.510 -2.938 1.00 96.19 91 ALA A O 1
ATOM 666 N N . ARG A 1 92 ? 0.226 -9.082 -0.775 1.00 94.69 92 ARG A N 1
ATOM 667 C CA . ARG A 1 92 ? 1.598 -9.586 -0.897 1.00 94.69 92 ARG A CA 1
ATOM 668 C C . ARG A 1 92 ? 1.705 -10.808 -1.809 1.00 94.69 92 ARG A C 1
ATOM 670 O O . ARG A 1 92 ? 2.632 -10.880 -2.609 1.00 94.69 92 ARG A O 1
ATOM 677 N N . VAL A 1 93 ? 0.799 -11.775 -1.656 1.00 94.12 93 VAL A N 1
ATOM 678 C CA . VAL A 1 93 ? 0.793 -12.999 -2.474 1.00 94.12 93 VAL A CA 1
ATOM 679 C C . VAL A 1 93 ? 0.385 -12.685 -3.909 1.00 94.12 93 VAL A C 1
ATOM 681 O O . VAL A 1 93 ? 0.978 -13.231 -4.830 1.00 94.12 93 VAL A O 1
ATOM 684 N N . TYR A 1 94 ? -0.593 -11.799 -4.097 1.00 95.12 94 TYR A N 1
ATOM 685 C CA . TYR A 1 94 ? -1.026 -11.318 -5.405 1.00 95.12 94 TYR A CA 1
ATOM 686 C C . TYR A 1 94 ? 0.118 -10.643 -6.166 1.00 95.12 94 TYR A C 1
ATOM 688 O O . TYR A 1 94 ? 0.379 -11.005 -7.306 1.00 95.12 94 TYR A O 1
ATOM 696 N N . ASP A 1 95 ? 0.829 -9.720 -5.521 1.00 90.88 95 ASP A N 1
ATOM 697 C CA . ASP A 1 95 ? 1.965 -9.008 -6.112 1.00 90.88 95 ASP A CA 1
ATOM 698 C C . ASP A 1 95 ? 3.083 -9.985 -6.514 1.00 90.88 95 ASP A C 1
ATOM 700 O O . ASP A 1 95 ? 3.513 -9.999 -7.662 1.00 90.88 95 ASP A O 1
ATOM 704 N N . ASP A 1 96 ? 3.452 -10.922 -5.629 1.00 89.06 96 ASP A N 1
ATOM 705 C CA . ASP A 1 96 ? 4.412 -11.982 -5.970 1.00 89.06 96 ASP A CA 1
ATOM 706 C C . ASP A 1 96 ? 3.940 -12.873 -7.126 1.00 89.06 96 ASP A C 1
ATOM 708 O O . ASP A 1 96 ? 4.760 -13.306 -7.934 1.00 89.06 96 ASP A O 1
ATOM 712 N N . LEU A 1 97 ? 2.645 -13.182 -7.192 1.00 90.31 97 LEU A N 1
ATOM 713 C CA . LEU A 1 97 ? 2.079 -14.037 -8.229 1.00 90.31 97 LEU A CA 1
ATOM 714 C C . LEU A 1 97 ? 2.092 -13.344 -9.594 1.00 90.31 97 LEU A C 1
ATOM 716 O O . LEU A 1 97 ? 2.435 -13.985 -10.580 1.00 90.31 97 LEU A O 1
ATOM 720 N N . ILE A 1 98 ? 1.742 -12.058 -9.658 1.00 88.50 98 ILE A N 1
ATOM 721 C CA . ILE A 1 98 ? 1.693 -11.313 -10.921 1.00 88.50 98 ILE A CA 1
ATOM 722 C C . ILE A 1 98 ? 3.092 -10.902 -11.392 1.00 88.50 98 ILE A C 1
ATOM 724 O O . ILE A 1 98 ? 3.355 -10.960 -12.593 1.00 88.50 98 ILE A O 1
ATOM 728 N N . ASP A 1 99 ? 3.993 -10.543 -10.475 1.00 81.88 99 ASP A N 1
ATOM 729 C CA . ASP A 1 99 ? 5.306 -9.995 -10.835 1.00 81.88 99 ASP A CA 1
ATOM 730 C C . ASP A 1 99 ? 6.380 -11.078 -11.038 1.00 81.88 99 ASP A C 1
ATOM 732 O O . ASP A 1 99 ? 7.358 -10.849 -11.749 1.00 81.88 99 ASP A O 1
ATOM 736 N N . ARG A 1 100 ? 6.227 -12.273 -10.442 1.00 71.75 100 ARG A N 1
ATOM 737 C CA . ARG A 1 100 ? 7.201 -13.381 -10.583 1.00 71.75 100 ARG A CA 1
ATOM 738 C C . ARG A 1 100 ? 6.778 -14.479 -11.552 1.00 71.75 100 ARG A C 1
ATOM 740 O O . ARG A 1 100 ? 7.548 -15.420 -11.756 1.00 71.75 100 ARG A O 1
ATOM 747 N N . ALA A 1 101 ? 5.582 -14.407 -12.128 1.00 59.09 101 ALA A N 1
ATOM 748 C CA . ALA A 1 101 ? 5.105 -15.395 -13.090 1.00 59.09 101 ALA A CA 1
ATOM 749 C C . ALA A 1 101 ? 5.759 -15.188 -14.464 1.00 59.09 101 ALA A C 1
ATOM 751 O O . ALA A 1 101 ? 5.091 -14.748 -15.382 1.00 59.09 101 ALA A O 1
ATOM 752 N N . GLY A 1 102 ? 7.057 -15.502 -14.580 1.00 65.94 102 GLY A N 1
ATOM 753 C CA . GLY A 1 102 ? 7.783 -15.732 -15.839 1.00 65.94 102 GLY A CA 1
ATOM 754 C C . GLY A 1 102 ? 7.296 -14.934 -17.068 1.00 65.94 102 GLY A C 1
ATOM 755 O O . GLY A 1 102 ? 7.104 -13.721 -16.981 1.00 65.94 102 GLY A O 1
ATOM 756 N N . PRO A 1 103 ? 7.141 -15.579 -18.240 1.00 71.56 103 PRO A N 1
ATOM 757 C CA . PRO A 1 103 ? 6.419 -14.999 -19.370 1.00 71.56 103 PRO A CA 1
ATOM 758 C C . PRO A 1 103 ? 4.964 -14.702 -18.999 1.00 71.56 103 PRO A C 1
ATOM 760 O O . PRO A 1 103 ? 4.356 -15.447 -18.234 1.00 71.56 103 PRO A O 1
ATOM 763 N N . VAL A 1 104 ? 4.389 -13.657 -19.598 1.00 82.38 104 VAL A N 1
ATOM 764 C CA . VAL A 1 104 ? 3.003 -13.235 -19.350 1.00 82.38 104 VAL A CA 1
ATOM 765 C C . VAL A 1 104 ? 2.020 -14.408 -19.495 1.00 82.38 104 VAL A C 1
ATOM 767 O O . VAL A 1 104 ? 1.772 -14.892 -20.599 1.00 82.38 104 VAL A O 1
ATOM 770 N N . ASP A 1 105 ? 1.417 -14.831 -18.379 1.00 88.50 105 ASP A N 1
ATOM 771 C CA . ASP A 1 105 ? 0.351 -15.839 -18.354 1.00 88.50 105 ASP A CA 1
ATOM 772 C C . ASP A 1 105 ? -1.032 -15.167 -18.385 1.00 88.50 105 ASP A C 1
ATOM 774 O O . ASP A 1 105 ? -1.655 -14.878 -17.362 1.00 88.50 105 ASP A O 1
ATOM 778 N N . HIS A 1 106 ? -1.565 -14.972 -19.592 1.00 89.62 106 HIS A N 1
ATOM 779 C CA . HIS A 1 106 ? -2.929 -14.468 -19.797 1.00 89.62 106 HIS A CA 1
ATOM 780 C C . HIS A 1 106 ? -4.025 -15.390 -19.231 1.00 89.62 106 HIS A C 1
ATOM 782 O O . HIS A 1 106 ? -5.175 -14.981 -19.045 1.00 89.62 106 HIS A O 1
ATOM 788 N N . GLY A 1 107 ? -3.717 -16.666 -18.997 1.00 93.06 107 GLY A N 1
ATOM 789 C CA . GLY A 1 107 ? -4.607 -17.586 -18.305 1.00 93.06 107 GLY A CA 1
ATOM 790 C C . GLY A 1 107 ? -4.722 -17.240 -16.823 1.00 93.06 107 GLY A C 1
ATOM 791 O O . GLY A 1 107 ? -5.839 -17.219 -16.304 1.00 93.06 107 GLY A O 1
ATOM 792 N N . LEU A 1 108 ? -3.595 -16.978 -16.158 1.00 93.50 108 LEU A N 1
ATOM 793 C CA . LEU A 1 108 ? -3.545 -16.516 -14.768 1.00 93.50 108 LEU A CA 1
ATOM 794 C C . LEU A 1 108 ? -4.294 -15.190 -14.609 1.00 93.50 108 LEU A C 1
ATOM 796 O O . LEU A 1 108 ? -5.151 -15.096 -13.733 1.00 93.50 108 LEU A O 1
ATOM 800 N N . ASP A 1 109 ? -4.056 -14.219 -15.494 1.00 94.69 109 ASP A N 1
ATOM 801 C CA . ASP A 1 109 ? -4.748 -12.921 -15.466 1.00 94.69 109 ASP A CA 1
ATOM 802 C C . ASP A 1 109 ? -6.272 -13.095 -15.464 1.00 94.69 109 ASP A C 1
ATOM 804 O O . ASP A 1 109 ? -6.977 -12.578 -14.599 1.00 94.69 109 ASP A O 1
ATOM 808 N N . ARG A 1 110 ? -6.792 -13.907 -16.394 1.00 95.75 110 ARG A N 1
ATOM 809 C CA . ARG A 1 110 ? -8.233 -14.185 -16.484 1.00 95.75 110 ARG A CA 1
ATOM 810 C C . ARG A 1 110 ? -8.770 -14.889 -15.241 1.00 95.75 110 ARG A C 1
ATOM 812 O O . ARG A 1 110 ? -9.865 -14.557 -14.795 1.00 95.75 110 ARG A O 1
ATOM 819 N N . ARG A 1 111 ? -8.018 -15.837 -14.672 1.00 96.50 111 ARG A N 1
ATOM 820 C CA . ARG A 1 111 ? -8.406 -16.545 -13.440 1.00 96.50 111 ARG A CA 1
ATOM 821 C C . ARG A 1 111 ? -8.470 -15.598 -12.244 1.00 96.50 111 ARG A C 1
ATOM 823 O O . ARG A 1 111 ? -9.436 -15.650 -11.492 1.00 96.50 111 ARG A O 1
ATOM 830 N N . VAL A 1 112 ? -7.487 -14.716 -12.076 1.00 96.31 112 VAL A N 1
ATOM 831 C CA . VAL A 1 112 ? -7.478 -13.750 -10.967 1.00 96.31 112 VAL A CA 1
ATOM 832 C C . VAL A 1 112 ? -8.578 -12.699 -11.140 1.00 96.31 112 VAL A C 1
ATOM 834 O O . VAL A 1 112 ? -9.291 -12.406 -10.181 1.00 96.31 112 VAL A O 1
ATOM 837 N N . ALA A 1 113 ? -8.796 -12.201 -12.360 1.00 96.75 113 ALA A N 1
ATOM 838 C CA . ALA A 1 113 ? -9.916 -11.312 -12.658 1.00 96.75 113 ALA A CA 1
ATOM 839 C C . ALA A 1 113 ? -11.272 -11.965 -12.340 1.00 96.75 113 ALA A C 1
ATOM 841 O O . ALA A 1 113 ? -12.130 -11.337 -11.719 1.00 96.75 113 ALA A O 1
ATOM 842 N N . ALA A 1 114 ? -11.462 -13.228 -12.735 1.00 97.12 114 ALA A N 1
ATOM 843 C CA . ALA A 1 114 ? -12.674 -13.990 -12.444 1.00 97.12 114 ALA A CA 1
ATOM 844 C C . ALA A 1 114 ? -12.869 -14.189 -10.932 1.00 97.12 114 ALA A C 1
ATOM 846 O O . ALA A 1 114 ? -13.966 -13.946 -10.429 1.00 97.12 114 ALA A O 1
ATOM 847 N N . LEU A 1 115 ? -11.799 -14.527 -10.203 1.00 97.31 115 LEU A N 1
ATOM 848 C CA . LEU A 1 115 ? -11.817 -14.649 -8.745 1.00 97.31 115 LEU A CA 1
ATOM 849 C C . LEU A 1 115 ? -12.284 -13.345 -8.082 1.00 97.31 115 LEU A C 1
ATOM 851 O O . LEU A 1 115 ? -13.181 -13.375 -7.248 1.00 97.31 115 LEU A O 1
ATOM 855 N N . PHE A 1 116 ? -11.734 -12.194 -8.482 1.00 96.81 116 PHE A N 1
ATOM 856 C CA . PHE A 1 116 ? -12.110 -10.893 -7.911 1.00 96.81 116 PHE A CA 1
ATOM 857 C C . PHE A 1 116 ? -13.524 -10.431 -8.279 1.00 96.81 116 PHE A C 1
ATOM 859 O O . PHE A 1 116 ? -14.113 -9.631 -7.554 1.00 96.81 116 PHE A O 1
ATOM 866 N N . ARG A 1 117 ? -14.094 -10.961 -9.367 1.00 95.94 117 ARG A N 1
ATOM 867 C CA . ARG A 1 117 ? -15.515 -10.800 -9.721 1.00 95.94 117 ARG A CA 1
ATOM 868 C C . ARG A 1 117 ? -16.428 -11.793 -8.995 1.00 95.94 117 ARG A C 1
ATOM 870 O O . ARG A 1 117 ? -17.635 -11.772 -9.207 1.00 95.94 117 ARG A O 1
ATOM 877 N N . GLY A 1 118 ? -15.870 -12.651 -8.142 1.00 94.50 118 GLY A N 1
ATOM 878 C CA . GLY A 1 118 ? -16.614 -13.616 -7.342 1.00 94.50 118 GLY A CA 1
ATOM 879 C C . GLY A 1 118 ? -16.916 -14.940 -8.034 1.00 94.50 118 GLY A C 1
ATOM 880 O O . GLY A 1 118 ? -17.632 -15.751 -7.453 1.00 94.50 118 GLY A O 1
ATOM 881 N N . ALA A 1 119 ? -16.385 -15.180 -9.235 1.00 95.44 119 ALA A N 1
ATOM 882 C CA . ALA A 1 119 ? -16.579 -16.446 -9.930 1.00 95.44 119 ALA A CA 1
ATOM 883 C C . ALA A 1 119 ? -15.834 -17.590 -9.228 1.00 95.44 119 ALA A C 1
ATOM 885 O O . ALA A 1 119 ? -14.779 -17.387 -8.622 1.00 95.44 119 ALA A O 1
ATOM 886 N N . GLU A 1 120 ? -16.354 -18.810 -9.363 1.00 94.50 120 GLU A N 1
ATOM 887 C CA . GLU A 1 120 ? -15.617 -20.008 -8.971 1.00 94.50 120 GLU A CA 1
ATOM 888 C C . GLU A 1 120 ? -14.446 -20.244 -9.924 1.00 94.50 120 GLU A C 1
ATOM 890 O O . GLU A 1 120 ? -14.601 -20.289 -11.145 1.00 94.50 120 GLU A O 1
ATOM 895 N N . VAL A 1 121 ? -13.250 -20.380 -9.354 1.00 95.44 121 VAL A N 1
ATOM 896 C CA . VAL A 1 121 ? -12.005 -20.544 -10.104 1.00 95.44 121 VAL A CA 1
ATOM 897 C C . VAL A 1 121 ? -11.234 -21.710 -9.516 1.00 95.44 121 VAL A C 1
ATOM 899 O O . VAL A 1 121 ? -10.966 -21.747 -8.319 1.00 95.44 121 VAL A O 1
ATOM 902 N N . THR A 1 122 ? -10.819 -22.646 -10.36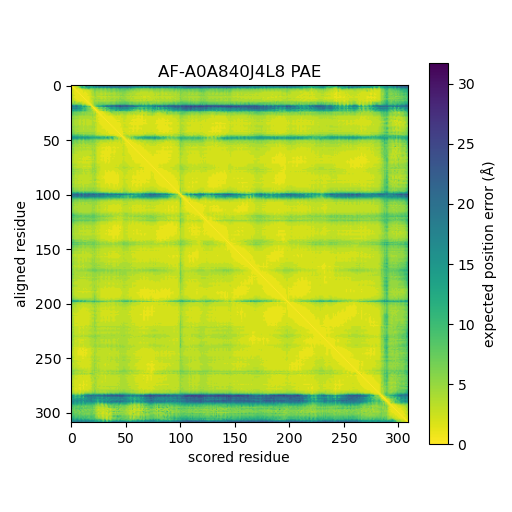7 1.00 95.25 122 THR A N 1
ATOM 903 C CA . THR A 1 122 ? -9.921 -23.728 -9.960 1.00 95.25 122 THR A CA 1
ATOM 904 C C . THR A 1 122 ? -8.463 -23.251 -10.037 1.00 95.25 122 THR A C 1
ATOM 906 O O . THR A 1 122 ? -7.960 -23.021 -11.142 1.00 95.25 122 THR A O 1
ATOM 909 N N . PRO A 1 123 ? -7.762 -23.089 -8.900 1.00 94.12 123 PRO A N 1
ATOM 910 C CA . PRO A 1 123 ? -6.354 -22.694 -8.883 1.00 94.12 123 PRO A CA 1
ATOM 911 C C . PRO A 1 123 ? -5.449 -23.804 -9.436 1.00 94.12 123 PRO A C 1
ATOM 913 O O . PRO A 1 123 ? -5.610 -24.975 -9.088 1.00 94.12 123 PRO A O 1
ATOM 916 N N . ARG A 1 124 ? -4.454 -23.444 -10.254 1.00 93.19 124 ARG A N 1
ATOM 917 C CA . ARG A 1 124 ? -3.585 -24.417 -10.947 1.00 93.19 124 ARG A CA 1
ATOM 918 C C . ARG A 1 124 ? -2.326 -24.808 -10.180 1.00 93.19 124 ARG A C 1
ATOM 920 O O . ARG A 1 124 ? -1.858 -25.934 -10.300 1.00 93.19 124 ARG A O 1
ATOM 927 N N . HIS A 1 125 ? -1.784 -23.905 -9.375 1.00 88.44 125 HIS A N 1
ATOM 928 C CA . HIS A 1 125 ? -0.542 -24.119 -8.625 1.00 88.44 125 HIS A CA 1
ATOM 929 C C . HIS A 1 125 ? -0.641 -23.589 -7.195 1.00 88.44 125 HIS A C 1
ATOM 931 O O . HIS A 1 125 ? -1.571 -22.868 -6.840 1.00 88.44 125 HIS A O 1
ATOM 937 N N . ASP A 1 126 ? 0.330 -23.952 -6.359 1.00 90.88 126 ASP A N 1
ATOM 938 C CA . ASP A 1 126 ? 0.325 -23.725 -4.909 1.00 90.88 126 ASP A CA 1
ATOM 939 C C . ASP A 1 126 ? 0.129 -22.252 -4.531 1.00 90.88 126 ASP A C 1
ATOM 941 O O . ASP A 1 126 ? -0.625 -21.938 -3.612 1.00 90.88 126 ASP A O 1
ATOM 945 N N . VAL A 1 127 ? 0.760 -21.335 -5.271 1.00 90.31 127 VAL A N 1
ATOM 946 C CA . VAL A 1 127 ? 0.634 -19.888 -5.029 1.00 90.31 127 VAL A CA 1
ATOM 947 C C . VAL A 1 127 ? -0.757 -19.371 -5.415 1.00 90.31 127 VAL A C 1
ATOM 949 O O . VAL A 1 127 ? -1.316 -18.549 -4.694 1.00 90.31 127 VAL A O 1
ATOM 952 N N . GLU A 1 128 ? -1.365 -19.899 -6.486 1.00 93.56 128 GLU A N 1
ATOM 953 C CA . GLU A 1 128 ? -2.765 -19.596 -6.828 1.00 93.56 128 GLU A CA 1
ATOM 954 C C . GLU A 1 128 ? -3.717 -20.157 -5.767 1.00 93.56 128 GLU A C 1
ATOM 956 O O . GLU A 1 128 ? -4.648 -19.469 -5.359 1.00 93.56 128 GLU A O 1
ATOM 961 N N . ARG A 1 129 ? -3.464 -21.378 -5.269 1.00 95.25 129 ARG A N 1
ATOM 962 C CA . ARG A 1 129 ? -4.237 -21.976 -4.166 1.00 95.25 129 ARG A CA 1
ATOM 963 C C . ARG A 1 129 ? -4.150 -21.131 -2.901 1.00 95.25 129 ARG A C 1
ATOM 965 O O . ARG A 1 129 ? -5.161 -20.946 -2.226 1.00 95.25 129 ARG A O 1
ATOM 972 N N . LEU A 1 130 ? -2.966 -20.600 -2.599 1.00 95.12 130 LEU A N 1
ATOM 973 C CA . LEU A 1 130 ? -2.759 -19.685 -1.484 1.00 95.12 130 LEU A CA 1
ATOM 974 C C . LEU A 1 130 ? -3.528 -18.373 -1.673 1.00 95.12 130 LEU A C 1
ATOM 976 O O . LEU A 1 130 ? -4.268 -17.991 -0.768 1.00 95.12 130 LEU A O 1
ATOM 980 N N . LEU A 1 131 ? -3.400 -17.710 -2.828 1.00 96.12 131 LEU A N 1
ATOM 981 C CA . LEU A 1 131 ? -4.149 -16.483 -3.118 1.00 96.12 131 LEU A CA 1
ATOM 982 C C . LEU A 1 131 ? -5.659 -16.723 -3.012 1.00 96.12 131 LEU A C 1
ATOM 984 O O . LEU A 1 131 ? -6.349 -15.967 -2.334 1.00 96.12 131 LEU A O 1
ATOM 988 N N . HIS A 1 132 ? -6.149 -17.802 -3.625 1.00 97.06 132 HIS A N 1
ATOM 989 C CA . HIS A 1 132 ? -7.552 -18.192 -3.581 1.00 97.06 132 HIS A CA 1
ATOM 990 C C . HIS A 1 132 ? -8.027 -18.390 -2.136 1.00 97.06 132 HIS A C 1
ATOM 992 O O . HIS A 1 132 ? -9.003 -17.774 -1.718 1.00 97.06 132 HIS A O 1
ATOM 998 N N . GLY A 1 133 ? -7.310 -19.184 -1.333 1.00 96.75 133 GLY A N 1
ATOM 999 C CA . GLY A 1 133 ? -7.666 -19.427 0.067 1.00 96.75 133 GLY A CA 1
ATOM 1000 C C . GLY A 1 133 ? -7.672 -18.159 0.928 1.00 96.75 133 GLY A C 1
ATOM 1001 O O . GLY A 1 133 ? -8.577 -17.977 1.741 1.00 96.75 133 GLY A O 1
ATOM 1002 N N . LEU A 1 134 ? -6.693 -17.267 0.739 1.00 97.81 134 LEU A N 1
ATOM 1003 C CA . LEU A 1 134 ? -6.633 -15.980 1.440 1.00 97.81 134 LEU A CA 1
ATOM 1004 C C . LEU A 1 134 ? -7.786 -15.059 1.035 1.00 97.81 134 LEU A C 1
ATOM 1006 O O . LEU A 1 134 ? -8.416 -14.455 1.901 1.00 97.81 134 LEU A O 1
ATOM 1010 N N . TYR A 1 135 ? -8.070 -14.965 -0.265 1.00 97.94 135 TYR A N 1
ATOM 1011 C CA . TYR A 1 135 ? -9.127 -14.107 -0.783 1.00 97.94 135 TYR A CA 1
ATOM 1012 C C . TYR A 1 135 ? -10.512 -14.588 -0.349 1.00 97.94 135 TYR A C 1
ATOM 1014 O O . TYR A 1 135 ? -11.285 -13.792 0.168 1.00 97.94 135 TYR A O 1
ATOM 1022 N N . ARG A 1 136 ? -10.807 -15.890 -0.442 1.00 97.38 136 ARG A N 1
ATOM 1023 C CA . ARG A 1 136 ? -12.096 -16.431 0.019 1.00 97.38 136 ARG A CA 1
ATOM 1024 C C . ARG A 1 136 ? -12.316 -16.225 1.516 1.00 97.38 136 ARG A C 1
ATOM 1026 O O . ARG A 1 136 ? -13.424 -15.894 1.926 1.00 97.38 136 ARG A O 1
ATOM 1033 N N . GLU A 1 137 ? -11.274 -16.361 2.339 1.00 98.06 137 GLU A N 1
ATOM 1034 C CA . GLU A 1 137 ? -11.392 -16.045 3.768 1.00 98.06 137 GLU A CA 1
ATOM 1035 C C . GLU A 1 137 ? -11.604 -14.542 4.010 1.00 98.06 137 GLU A C 1
ATOM 1037 O O . GLU A 1 137 ? -12.376 -14.173 4.898 1.00 98.06 137 GLU A O 1
ATOM 1042 N N . LEU A 1 138 ? -10.958 -13.674 3.221 1.00 98.06 138 LEU A N 1
ATOM 1043 C CA . LEU A 1 138 ? -11.200 -12.231 3.259 1.00 98.06 138 LEU A CA 1
ATOM 1044 C C . LEU A 1 138 ? -12.659 -11.913 2.916 1.00 98.06 138 LEU A C 1
ATOM 1046 O O . LEU A 1 138 ? -13.312 -11.232 3.699 1.00 98.06 138 LEU A O 1
ATOM 1050 N N . GLU A 1 139 ? -13.179 -12.438 1.805 1.00 97.12 139 GLU A N 1
ATOM 1051 C CA . GLU A 1 139 ? -14.573 -12.250 1.381 1.00 97.12 139 GLU A CA 1
ATOM 1052 C C . GLU A 1 139 ? -15.558 -12.728 2.447 1.00 97.12 139 GLU A C 1
ATOM 1054 O O . GLU A 1 139 ? -16.453 -11.984 2.844 1.00 97.12 139 GLU A O 1
ATOM 1059 N N . ARG A 1 140 ? -15.352 -13.941 2.977 1.00 97.44 140 ARG A N 1
ATOM 1060 C CA . ARG A 1 140 ? -16.216 -14.534 4.003 1.00 97.44 140 ARG A CA 1
ATOM 1061 C C . ARG A 1 140 ? -16.296 -13.673 5.266 1.00 97.44 140 ARG A C 1
ATOM 1063 O O . ARG A 1 140 ? -17.360 -13.567 5.865 1.00 97.44 140 ARG A O 1
ATOM 1070 N N . ARG A 1 141 ? -15.177 -13.084 5.704 1.00 97.56 141 ARG A N 1
ATOM 1071 C CA . ARG A 1 141 ? -15.141 -12.208 6.891 1.00 97.56 141 ARG A CA 1
ATOM 1072 C C . ARG A 1 141 ? -15.612 -10.791 6.617 1.00 97.56 141 ARG A C 1
ATOM 1074 O O . ARG A 1 141 ? -16.083 -10.133 7.544 1.00 97.56 141 ARG A O 1
ATOM 1081 N N . LEU A 1 142 ? -15.403 -10.313 5.394 1.00 96.50 142 LEU A N 1
ATOM 1082 C CA . LEU A 1 142 ? -15.887 -9.017 4.953 1.00 96.50 142 LEU A CA 1
ATOM 1083 C C . LEU A 1 142 ? -17.417 -9.036 4.930 1.00 96.50 142 LEU A C 1
ATOM 1085 O O . LEU A 1 142 ? -18.022 -8.108 5.459 1.00 96.50 142 LEU A O 1
ATOM 1089 N N . GLY A 1 143 ? -18.008 -10.122 4.414 1.00 95.94 143 GLY A N 1
ATOM 1090 C CA . GLY A 1 143 ? -19.443 -10.399 4.493 1.00 95.94 143 GLY A CA 1
ATOM 1091 C C . GLY A 1 143 ? -20.295 -9.338 3.804 1.00 95.94 143 GLY A C 1
ATOM 1092 O O . GLY A 1 143 ? -21.337 -8.967 4.334 1.00 95.94 143 GLY A O 1
ATOM 1093 N N . ARG A 1 144 ? -19.812 -8.794 2.682 1.00 94.00 144 ARG A N 1
ATOM 1094 C CA . ARG A 1 144 ? -20.477 -7.717 1.941 1.00 94.00 144 ARG A CA 1
ATOM 1095 C C . ARG A 1 144 ? -20.956 -8.189 0.581 1.00 94.00 144 ARG A C 1
ATOM 1097 O O . ARG A 1 144 ? -20.378 -9.109 0.001 1.00 94.00 144 ARG A O 1
ATOM 1104 N N . ASP A 1 145 ? -21.992 -7.518 0.097 1.00 92.94 145 ASP A N 1
ATOM 1105 C CA . ASP A 1 145 ? -22.560 -7.758 -1.221 1.00 92.94 145 ASP A CA 1
ATOM 1106 C C . ASP A 1 145 ? -21.593 -7.356 -2.333 1.00 92.94 145 ASP A C 1
ATOM 1108 O O . ASP A 1 145 ? -20.718 -6.502 -2.166 1.00 92.94 145 ASP A O 1
ATOM 1112 N N . ARG A 1 146 ? -21.789 -7.961 -3.507 1.00 90.38 146 ARG A N 1
ATOM 1113 C CA . ARG A 1 146 ? -20.946 -7.737 -4.690 1.00 90.38 146 ARG A CA 1
ATOM 1114 C C . ARG A 1 146 ? -20.983 -6.305 -5.209 1.00 90.38 146 ARG A C 1
ATOM 1116 O O . ARG A 1 146 ? -20.014 -5.881 -5.832 1.00 90.38 146 ARG A O 1
ATOM 1123 N N . ASP A 1 147 ? -22.044 -5.576 -4.888 1.00 89.75 147 ASP A N 1
ATOM 1124 C CA . ASP A 1 147 ? -22.212 -4.175 -5.255 1.00 89.75 147 ASP A CA 1
ATOM 1125 C C . ASP A 1 147 ? -21.466 -3.217 -4.304 1.00 89.75 147 ASP A C 1
ATOM 1127 O O . ASP A 1 147 ? -21.428 -2.011 -4.560 1.00 89.75 147 ASP A O 1
ATOM 1131 N N . ASP A 1 148 ? -20.829 -3.710 -3.224 1.00 90.94 148 ASP A N 1
ATOM 1132 C CA . ASP A 1 148 ? -19.967 -2.860 -2.393 1.00 90.94 148 ASP A CA 1
ATOM 1133 C C . ASP A 1 148 ? -18.796 -2.314 -3.241 1.00 90.94 148 ASP A C 1
ATOM 1135 O O . ASP A 1 148 ? -18.079 -3.088 -3.893 1.00 90.94 148 ASP A O 1
ATOM 1139 N N . PRO A 1 149 ? -18.533 -0.991 -3.201 1.00 91.12 149 PRO A N 1
ATOM 1140 C CA . PRO A 1 149 ? -17.474 -0.352 -3.982 1.00 91.12 149 PRO A CA 1
ATOM 1141 C C . PRO A 1 149 ? -16.077 -0.976 -3.845 1.00 91.12 149 PRO A C 1
ATOM 1143 O O . PRO A 1 149 ? -15.244 -0.809 -4.739 1.00 91.12 149 PRO A O 1
ATOM 1146 N N . VAL A 1 150 ? -15.792 -1.693 -2.752 1.00 94.31 150 VAL A N 1
ATOM 1147 C CA . VAL A 1 150 ? -14.524 -2.405 -2.545 1.00 94.31 150 VAL A CA 1
ATOM 1148 C C . VAL A 1 150 ? -14.267 -3.467 -3.619 1.00 94.31 150 VAL A C 1
ATOM 1150 O O . VAL A 1 150 ? -13.122 -3.634 -4.042 1.00 94.31 150 VAL A O 1
ATOM 1153 N N . HIS A 1 151 ? -15.311 -4.147 -4.107 1.00 94.31 151 HIS A N 1
ATOM 1154 C CA . HIS A 1 151 ? -15.189 -5.175 -5.142 1.00 94.31 151 HIS A CA 1
ATOM 1155 C C . HIS A 1 151 ? -14.881 -4.547 -6.502 1.00 94.31 151 HIS A C 1
ATOM 1157 O O . HIS A 1 151 ? -13.931 -4.956 -7.172 1.00 94.31 151 HIS A O 1
ATOM 1163 N N . THR A 1 152 ? -15.591 -3.477 -6.864 1.00 94.12 152 THR A N 1
ATOM 1164 C CA . THR A 1 152 ? -15.303 -2.689 -8.073 1.00 94.12 152 THR A CA 1
ATOM 1165 C C . THR A 1 152 ? -13.884 -2.118 -8.045 1.00 94.12 152 THR A C 1
ATOM 1167 O O . THR A 1 152 ? -13.153 -2.208 -9.033 1.00 94.12 152 THR A O 1
ATOM 1170 N N . ALA A 1 153 ? -13.445 -1.589 -6.898 1.00 95.75 153 ALA A N 1
ATOM 1171 C CA . ALA A 1 153 ? -12.086 -1.081 -6.732 1.00 95.75 153 ALA A CA 1
ATOM 1172 C C . ALA A 1 153 ? -11.019 -2.177 -6.881 1.00 95.75 153 ALA A C 1
ATOM 1174 O O . ALA A 1 153 ? -9.947 -1.908 -7.423 1.00 95.75 153 ALA A O 1
ATOM 1175 N N . LEU A 1 154 ? -11.303 -3.406 -6.439 1.00 97.06 154 LEU A N 1
ATOM 1176 C CA . LEU A 1 154 ? -10.393 -4.544 -6.576 1.00 97.06 154 LEU A CA 1
ATOM 1177 C C . LEU A 1 154 ? -10.241 -4.989 -8.036 1.00 97.06 154 LEU A C 1
ATOM 1179 O O . LEU A 1 154 ? -9.125 -5.263 -8.479 1.00 97.06 154 LEU A O 1
ATOM 1183 N N . VAL A 1 155 ? -11.336 -5.011 -8.799 1.00 96.62 155 VAL A N 1
ATOM 1184 C CA . VAL A 1 155 ? -11.289 -5.296 -10.241 1.00 96.62 155 VAL A CA 1
ATOM 1185 C C . VAL A 1 155 ? -10.490 -4.213 -10.971 1.00 96.62 155 VAL A C 1
ATOM 1187 O O . VAL A 1 155 ? -9.571 -4.537 -11.723 1.00 96.62 155 VAL A O 1
ATOM 1190 N N . ALA A 1 156 ? -10.758 -2.936 -10.686 1.00 96.94 156 ALA A N 1
ATOM 1191 C CA . ALA A 1 156 ? -10.012 -1.823 -11.273 1.00 96.94 156 ALA A CA 1
ATOM 1192 C C . ALA A 1 156 ? -8.517 -1.857 -10.899 1.00 96.94 156 ALA A C 1
ATOM 1194 O O . ALA A 1 156 ? -7.653 -1.615 -11.744 1.00 96.94 156 ALA A O 1
ATOM 1195 N N . LEU A 1 157 ? -8.184 -2.207 -9.651 1.00 97.50 157 LEU A N 1
ATOM 1196 C CA . LEU A 1 157 ? -6.799 -2.424 -9.227 1.00 97.50 157 LEU A CA 1
ATOM 1197 C C . LEU A 1 157 ? -6.122 -3.506 -10.072 1.00 97.50 157 LEU A C 1
ATOM 1199 O O . LEU A 1 157 ? -4.990 -3.309 -10.514 1.00 97.50 157 LEU A O 1
ATOM 1203 N N . HIS A 1 158 ? -6.799 -4.631 -10.304 1.00 97.31 158 HIS A N 1
ATOM 1204 C CA . HIS A 1 158 ? -6.250 -5.708 -11.118 1.00 97.31 158 HIS A CA 1
ATOM 1205 C C . HIS A 1 158 ? -5.961 -5.241 -12.548 1.00 97.31 158 HIS A C 1
ATOM 1207 O O . HIS A 1 158 ? -4.854 -5.440 -13.041 1.00 97.31 158 HIS A O 1
ATOM 1213 N N . GLU A 1 159 ? -6.888 -4.521 -13.179 1.00 96.31 159 GLU A N 1
ATOM 1214 C CA . GLU A 1 159 ? -6.673 -3.947 -14.512 1.00 96.31 159 GLU A CA 1
ATOM 1215 C C . GLU A 1 159 ? -5.461 -3.004 -14.554 1.00 96.31 159 GLU A C 1
ATOM 1217 O O . GLU A 1 159 ? -4.652 -3.065 -15.484 1.00 96.31 159 GLU A O 1
ATOM 1222 N N . HIS A 1 160 ? -5.287 -2.161 -13.533 1.00 95.75 160 HIS A N 1
ATOM 1223 C CA . HIS A 1 160 ? -4.125 -1.280 -13.432 1.00 95.75 160 HIS A CA 1
ATOM 1224 C C . HIS A 1 160 ? -2.815 -2.031 -13.167 1.00 95.75 160 HIS A C 1
ATOM 1226 O O . HIS A 1 160 ? -1.786 -1.626 -13.709 1.00 95.75 160 HIS A O 1
ATOM 1232 N N . GLN A 1 161 ? -2.837 -3.140 -12.422 1.00 95.38 161 GLN A N 1
ATOM 1233 C CA . GLN A 1 161 ? -1.673 -4.025 -12.296 1.00 95.38 161 GLN A CA 1
ATOM 1234 C C . GLN A 1 161 ? -1.304 -4.642 -13.653 1.00 95.38 161 GLN A C 1
ATOM 1236 O O . GLN A 1 161 ? -0.135 -4.687 -14.017 1.00 95.38 161 GLN A O 1
ATOM 1241 N N . LEU A 1 162 ? -2.275 -5.086 -14.455 1.00 94.81 162 LEU A N 1
ATOM 1242 C CA . LEU A 1 162 ? -1.961 -5.625 -15.783 1.00 94.81 162 LEU A CA 1
ATOM 1243 C C . LEU A 1 162 ? -1.370 -4.543 -16.697 1.00 94.81 162 LEU A C 1
ATOM 1245 O O . LEU A 1 162 ? -0.401 -4.791 -17.415 1.00 94.81 162 LEU A O 1
ATOM 1249 N N . ARG A 1 163 ? -1.902 -3.314 -16.628 1.00 94.56 163 ARG A N 1
ATOM 1250 C CA . ARG A 1 163 ? -1.347 -2.154 -17.346 1.00 94.56 163 ARG A CA 1
ATOM 1251 C C . ARG A 1 163 ? 0.066 -1.803 -16.882 1.00 94.56 163 ARG A C 1
ATOM 1253 O O . ARG A 1 163 ? 0.852 -1.336 -17.707 1.00 94.56 163 ARG A O 1
ATOM 1260 N N . SER A 1 164 ? 0.413 -2.050 -15.616 1.00 94.19 164 SER A N 1
ATOM 1261 C CA . SER A 1 164 ? 1.741 -1.735 -15.081 1.00 94.19 164 SER A CA 1
ATOM 1262 C C . SER A 1 164 ? 2.863 -2.556 -15.707 1.00 94.19 164 SER A C 1
ATOM 1264 O O . SER A 1 164 ? 4.006 -2.120 -15.680 1.00 94.19 164 SER A O 1
ATOM 1266 N N . ARG A 1 165 ? 2.565 -3.656 -16.412 1.00 93.25 165 ARG A N 1
ATOM 1267 C CA . ARG A 1 165 ? 3.557 -4.369 -17.240 1.00 93.25 165 ARG A CA 1
ATOM 1268 C C . ARG A 1 165 ? 4.196 -3.488 -18.314 1.00 93.25 165 ARG A C 1
ATOM 1270 O O . ARG A 1 165 ? 5.342 -3.714 -18.675 1.00 93.25 165 ARG A O 1
ATOM 1277 N N . ARG A 1 166 ? 3.514 -2.427 -18.769 1.00 94.00 166 ARG A N 1
ATOM 1278 C CA . ARG A 1 166 ? 4.105 -1.428 -19.681 1.00 94.00 166 ARG A CA 1
ATOM 1279 C C . ARG A 1 166 ? 5.319 -0.719 -19.080 1.00 94.00 166 ARG A C 1
ATOM 1281 O O . ARG A 1 166 ? 6.128 -0.192 -19.826 1.00 94.00 166 ARG A O 1
ATOM 1288 N N . GLN A 1 167 ? 5.476 -0.724 -17.757 1.00 95.12 167 GLN A N 1
ATOM 1289 C CA . GLN A 1 167 ? 6.661 -0.186 -17.088 1.00 95.12 167 GLN A CA 1
ATOM 1290 C C . GLN A 1 167 ? 7.925 -1.019 -17.354 1.00 95.12 167 GLN A C 1
ATOM 1292 O O . GLN A 1 167 ? 9.017 -0.555 -17.053 1.00 95.12 167 GLN A O 1
ATOM 1297 N N . GLN A 1 168 ? 7.814 -2.218 -17.935 1.00 93.88 168 GLN A N 1
ATOM 1298 C CA . GLN A 1 168 ? 8.970 -2.979 -18.422 1.00 93.88 168 GLN A CA 1
ATOM 1299 C C . GLN A 1 168 ? 9.575 -2.381 -19.700 1.00 93.88 168 GLN A C 1
ATOM 1301 O O . GLN A 1 168 ? 10.713 -2.698 -20.030 1.00 93.88 168 GLN A O 1
ATOM 1306 N N . ASP A 1 169 ? 8.840 -1.517 -20.408 1.00 94.62 169 ASP A N 1
ATOM 1307 C CA . ASP A 1 169 ? 9.358 -0.766 -21.549 1.00 94.62 169 ASP A CA 1
ATOM 1308 C C . ASP A 1 169 ? 10.130 0.475 -21.058 1.00 94.62 169 ASP A C 1
ATOM 1310 O O . ASP A 1 169 ? 9.517 1.403 -20.515 1.00 94.62 169 ASP A O 1
ATOM 1314 N N . PRO A 1 170 ? 11.461 0.552 -21.257 1.00 93.56 170 PRO A N 1
ATOM 1315 C CA . PRO A 1 170 ? 12.244 1.728 -20.881 1.00 93.56 170 PRO A CA 1
ATOM 1316 C C . PRO A 1 170 ? 11.831 3.000 -21.635 1.00 93.56 170 PRO A C 1
ATOM 1318 O O . PRO A 1 170 ? 12.095 4.104 -21.153 1.00 93.56 170 PRO A O 1
ATOM 1321 N N . ALA A 1 171 ? 11.185 2.862 -22.800 1.00 96.00 171 ALA A N 1
ATOM 1322 C CA . ALA A 1 171 ? 10.707 3.965 -23.627 1.00 96.00 171 ALA A CA 1
ATOM 1323 C C . ALA A 1 171 ? 9.319 4.489 -23.212 1.00 96.00 171 ALA A C 1
ATOM 1325 O O . ALA A 1 171 ? 8.819 5.436 -23.826 1.00 96.00 171 ALA A O 1
ATOM 1326 N N . ILE A 1 172 ? 8.702 3.933 -22.158 1.00 96.75 172 ILE A N 1
ATOM 1327 C CA . ILE A 1 172 ? 7.415 4.413 -21.648 1.00 96.75 172 ILE A CA 1
ATOM 1328 C C . ILE A 1 172 ? 7.445 5.931 -21.400 1.00 96.75 172 ILE A C 1
ATOM 1330 O O . ILE A 1 172 ? 8.379 6.484 -20.805 1.00 96.75 172 ILE A O 1
ATOM 1334 N N . SER A 1 173 ? 6.408 6.636 -21.853 1.00 97.06 173 SER A N 1
ATOM 1335 C CA . SER A 1 173 ? 6.322 8.084 -21.668 1.00 97.06 173 SER A CA 1
ATOM 1336 C C . SER A 1 173 ? 6.123 8.442 -20.190 1.00 97.06 173 SER A C 1
ATOM 1338 O O . SER A 1 173 ? 5.409 7.757 -19.455 1.00 97.06 173 SER A O 1
ATOM 1340 N N . ALA A 1 174 ? 6.730 9.544 -19.742 1.00 95.44 174 ALA A N 1
ATOM 1341 C CA . ALA A 1 174 ? 6.611 9.989 -18.351 1.00 95.44 174 ALA A CA 1
ATOM 1342 C C . ALA A 1 174 ? 5.149 10.240 -17.904 1.00 95.44 174 ALA A C 1
ATOM 1344 O O . ALA A 1 174 ? 4.802 9.823 -16.797 1.00 95.44 174 ALA A O 1
ATOM 1345 N N . PRO A 1 175 ? 4.252 10.834 -18.727 1.00 96.12 175 PRO A N 1
ATOM 1346 C CA . PRO A 1 175 ? 2.846 10.994 -18.349 1.00 96.12 175 PRO A CA 1
ATOM 1347 C C . PRO A 1 175 ? 2.129 9.660 -18.117 1.00 96.12 175 PRO A C 1
ATOM 1349 O O . PRO A 1 175 ? 1.439 9.506 -17.111 1.00 96.12 175 PRO A O 1
ATOM 1352 N N . LEU A 1 176 ? 2.331 8.679 -19.005 1.00 96.31 176 LEU A N 1
ATOM 1353 C CA . LEU A 1 176 ? 1.726 7.353 -18.865 1.00 96.31 176 LEU A CA 1
ATOM 1354 C C . LEU A 1 176 ? 2.283 6.614 -17.644 1.00 96.31 176 LEU A C 1
ATOM 1356 O O . LEU A 1 176 ? 1.540 5.946 -16.928 1.00 96.31 176 LEU A O 1
ATOM 1360 N N . LEU A 1 177 ? 3.582 6.762 -17.387 1.00 96.12 177 LEU A N 1
ATOM 1361 C CA . LEU A 1 177 ? 4.233 6.172 -16.229 1.00 96.12 177 LEU A CA 1
ATOM 1362 C C . LEU A 1 177 ? 3.629 6.683 -14.914 1.00 96.12 177 LEU A C 1
ATOM 1364 O O . LEU A 1 177 ? 3.295 5.892 -14.034 1.00 96.12 177 LEU A O 1
ATOM 1368 N N . VAL A 1 178 ? 3.444 8.001 -14.802 1.00 95.12 178 VAL A N 1
ATOM 1369 C CA . VAL A 1 178 ? 2.810 8.625 -13.634 1.00 95.12 178 VAL A CA 1
ATOM 1370 C C . VAL A 1 178 ? 1.351 8.190 -13.496 1.00 95.12 178 VAL A C 1
ATOM 1372 O O . VAL A 1 178 ? 0.928 7.891 -12.380 1.00 95.12 178 VAL A O 1
ATOM 1375 N N . ASP A 1 179 ? 0.591 8.133 -14.593 1.00 96.75 179 ASP A N 1
ATOM 1376 C CA . ASP A 1 179 ? -0.808 7.689 -14.572 1.00 96.75 179 ASP A CA 1
ATOM 1377 C C . ASP A 1 179 ? -0.943 6.259 -14.029 1.00 96.75 179 ASP A C 1
ATOM 1379 O O . ASP A 1 179 ? -1.672 6.030 -13.062 1.00 96.75 179 ASP A O 1
ATOM 1383 N N . ILE A 1 180 ? -0.160 5.316 -14.565 1.00 96.25 180 ILE A N 1
ATOM 1384 C CA . ILE A 1 180 ? -0.142 3.918 -14.115 1.00 96.25 180 ILE A CA 1
ATOM 1385 C C . ILE A 1 180 ? 0.192 3.825 -12.623 1.00 96.25 180 ILE A C 1
ATOM 1387 O O . ILE A 1 180 ? -0.563 3.206 -11.867 1.00 96.25 180 ILE A O 1
ATOM 1391 N N . THR A 1 181 ? 1.285 4.462 -12.183 1.00 96.38 181 THR A N 1
ATOM 1392 C CA . THR A 1 181 ? 1.722 4.441 -10.779 1.00 96.38 181 THR A CA 1
ATOM 1393 C C . THR A 1 181 ? 0.635 5.004 -9.859 1.00 96.38 181 THR A C 1
ATOM 1395 O O . THR A 1 181 ? 0.255 4.374 -8.867 1.00 96.38 181 THR A O 1
ATOM 1398 N N . ARG A 1 182 ? 0.072 6.174 -10.192 1.00 97.69 182 ARG A N 1
ATOM 1399 C CA . ARG A 1 182 ? -0.963 6.811 -9.365 1.00 97.69 182 ARG A CA 1
ATOM 1400 C C . ARG A 1 182 ? -2.252 5.995 -9.337 1.00 97.69 182 ARG A C 1
ATOM 1402 O O . ARG A 1 182 ? -2.872 5.882 -8.280 1.00 97.69 182 ARG A O 1
ATOM 1409 N N . ALA A 1 183 ? -2.659 5.417 -10.463 1.00 97.31 183 ALA A N 1
ATOM 1410 C CA . ALA A 1 183 ? -3.886 4.643 -10.546 1.00 97.31 183 ALA A CA 1
ATOM 1411 C C . ALA A 1 183 ? -3.784 3.300 -9.808 1.00 97.31 183 ALA A C 1
ATOM 1413 O O . ALA A 1 183 ? -4.723 2.955 -9.086 1.00 97.31 183 ALA A O 1
ATOM 1414 N N . LYS A 1 184 ? -2.650 2.589 -9.910 1.00 95.81 184 LYS A N 1
ATOM 1415 C CA . LYS A 1 184 ? -2.376 1.363 -9.137 1.00 95.81 184 LYS A CA 1
ATOM 1416 C C . LYS A 1 184 ? -2.454 1.645 -7.635 1.00 95.81 184 LYS A C 1
ATOM 1418 O O . LYS A 1 184 ? -3.280 1.056 -6.939 1.00 95.81 184 LYS A O 1
ATOM 1423 N N . GLY A 1 185 ? -1.673 2.615 -7.153 1.00 97.38 185 GLY A N 1
ATOM 1424 C CA . GLY A 1 185 ? -1.674 3.001 -5.740 1.00 97.38 185 GLY A CA 1
ATOM 1425 C C . GLY A 1 185 ? -3.044 3.464 -5.249 1.00 97.38 185 GLY A C 1
ATOM 1426 O O . GLY A 1 185 ? -3.502 3.073 -4.174 1.00 97.38 185 GLY A O 1
ATOM 1427 N N . GLY A 1 186 ? -3.727 4.281 -6.054 1.00 98.00 186 GLY A N 1
ATOM 1428 C CA . GLY A 1 186 ? -5.029 4.834 -5.714 1.00 98.00 186 GLY A CA 1
ATOM 1429 C C . GLY A 1 186 ? -6.106 3.770 -5.519 1.00 98.00 186 GLY A C 1
ATOM 1430 O O . GLY A 1 186 ? -6.784 3.792 -4.493 1.00 98.00 186 GLY A O 1
ATOM 1431 N N . HIS A 1 187 ? -6.248 2.824 -6.451 1.00 98.19 187 HIS A N 1
ATOM 1432 C CA . HIS A 1 187 ? -7.233 1.746 -6.310 1.00 98.19 187 HIS A CA 1
ATOM 1433 C C . HIS A 1 187 ? -6.862 0.773 -5.188 1.00 98.19 187 HIS A C 1
ATOM 1435 O O . HIS A 1 187 ? -7.747 0.372 -4.435 1.00 98.19 187 HIS A O 1
ATOM 1441 N N . ALA A 1 188 ? -5.571 0.473 -4.994 1.00 98.00 188 ALA A N 1
ATOM 1442 C CA . ALA A 1 188 ? -5.120 -0.348 -3.869 1.00 98.00 188 ALA A CA 1
ATOM 1443 C C . ALA A 1 188 ? -5.558 0.246 -2.525 1.00 98.00 188 ALA A C 1
ATOM 1445 O O . ALA A 1 188 ? -6.100 -0.456 -1.673 1.00 98.00 188 ALA A O 1
ATOM 1446 N N . MET A 1 189 ? -5.400 1.559 -2.350 1.00 98.19 189 MET A N 1
ATOM 1447 C CA . MET A 1 189 ? -5.809 2.216 -1.111 1.00 98.19 189 MET A CA 1
ATOM 1448 C C . MET A 1 189 ? -7.329 2.264 -0.936 1.00 98.19 189 MET A C 1
ATOM 1450 O O . MET A 1 189 ? -7.803 2.126 0.188 1.00 98.19 189 MET A O 1
ATOM 1454 N N . VAL A 1 190 ? -8.102 2.401 -2.020 1.00 98.31 190 VAL A N 1
ATOM 1455 C CA . VAL A 1 190 ? -9.571 2.293 -1.950 1.00 98.31 190 VAL A CA 1
ATOM 1456 C C . VAL A 1 190 ? -9.985 0.903 -1.485 1.00 98.31 190 VAL A C 1
ATOM 1458 O O . VAL A 1 190 ? -10.819 0.810 -0.589 1.00 98.31 190 VAL A O 1
ATOM 1461 N N . VAL A 1 191 ? -9.365 -0.158 -2.011 1.00 98.25 191 VAL A N 1
ATOM 1462 C CA . VAL A 1 191 ? -9.611 -1.528 -1.541 1.00 98.25 191 VAL A CA 1
ATOM 1463 C C . VAL A 1 191 ? -9.317 -1.628 -0.047 1.00 98.25 191 VAL A C 1
ATOM 1465 O O . VAL A 1 191 ? -10.191 -2.010 0.727 1.00 98.25 191 VAL A O 1
ATOM 1468 N N . PHE A 1 192 ? -8.120 -1.229 0.392 1.00 98.31 192 PHE A N 1
ATOM 1469 C CA . PHE A 1 192 ? -7.721 -1.396 1.790 1.00 98.31 192 PHE A CA 1
ATOM 1470 C C . PHE A 1 192 ? -8.545 -0.560 2.777 1.00 98.31 192 PHE A C 1
ATOM 1472 O O . PHE A 1 192 ? -8.931 -1.066 3.830 1.00 98.31 192 PHE A O 1
ATOM 1479 N N . CYS A 1 193 ? -8.837 0.702 2.458 1.00 98.06 193 CYS A N 1
ATOM 1480 C CA . CYS A 1 193 ? -9.727 1.532 3.269 1.00 98.06 193 CYS A CA 1
ATOM 1481 C C . CYS A 1 193 ? -11.159 0.985 3.250 1.00 98.06 193 CYS A C 1
ATOM 1483 O O . CYS A 1 193 ? -11.808 0.955 4.296 1.00 98.06 193 CYS A O 1
ATOM 1485 N N . GLY A 1 194 ? -11.618 0.490 2.097 1.00 97.56 194 GLY A N 1
ATOM 1486 C CA . GLY A 1 194 ? -12.914 -0.156 1.919 1.00 97.56 194 GLY A CA 1
ATOM 1487 C C . GLY A 1 194 ? -13.097 -1.372 2.824 1.00 97.56 194 GLY A C 1
ATOM 1488 O O . GLY A 1 194 ? -14.179 -1.541 3.377 1.00 97.56 194 GLY A O 1
ATOM 1489 N N . LEU A 1 195 ? -12.043 -2.152 3.104 1.00 97.56 195 LEU A N 1
ATOM 1490 C CA . LEU A 1 195 ? -12.107 -3.259 4.077 1.00 97.56 195 LEU A CA 1
ATOM 1491 C C . LEU A 1 195 ? -12.576 -2.809 5.471 1.00 97.56 195 LEU A C 1
ATOM 1493 O O . LEU A 1 195 ? -13.205 -3.583 6.188 1.00 97.56 195 LEU A O 1
ATOM 1497 N N . LEU A 1 196 ? -12.283 -1.566 5.863 1.00 97.06 196 LEU A N 1
ATOM 1498 C CA . LEU A 1 196 ? -12.616 -1.018 7.182 1.00 97.06 196 LEU A CA 1
ATOM 1499 C C . LEU A 1 196 ? -13.846 -0.111 7.170 1.00 97.06 196 LEU A C 1
ATOM 1501 O O . LEU A 1 196 ? -14.578 -0.054 8.154 1.00 97.06 196 LEU A O 1
ATOM 1505 N N . HIS A 1 197 ? -14.051 0.609 6.072 1.00 94.81 197 HIS A N 1
ATOM 1506 C CA . HIS A 1 197 ? -15.099 1.603 5.922 1.00 94.81 197 HIS A CA 1
ATOM 1507 C C . HIS A 1 197 ? -16.062 1.150 4.816 1.00 94.81 197 HIS A C 1
ATOM 1509 O O . HIS A 1 197 ? -15.749 1.330 3.637 1.00 94.81 197 HIS A O 1
ATOM 1515 N N . PRO A 1 198 ? -17.221 0.559 5.160 1.00 89.88 198 PRO A N 1
ATOM 1516 C CA . PRO A 1 198 ? -18.244 0.250 4.164 1.00 89.88 198 PRO A CA 1
ATOM 1517 C C . PRO A 1 198 ? -18.744 1.534 3.496 1.00 89.88 198 PRO A C 1
ATOM 1519 O O . PRO A 1 198 ? -18.764 2.587 4.134 1.00 89.88 198 PRO A O 1
ATOM 1522 N N . ALA A 1 199 ? -19.114 1.442 2.217 1.00 87.81 199 ALA A N 1
ATOM 1523 C CA . ALA A 1 199 ? -19.733 2.528 1.452 1.00 87.81 199 ALA A CA 1
ATOM 1524 C C . ALA A 1 199 ? -18.990 3.885 1.528 1.00 87.81 199 ALA A C 1
ATOM 1526 O O . ALA A 1 199 ? -19.540 4.897 1.963 1.00 87.81 199 ALA A O 1
ATOM 1527 N N . LEU A 1 200 ? -17.719 3.923 1.103 1.00 93.00 200 LEU A N 1
ATOM 1528 C CA . LEU A 1 200 ? -16.997 5.192 0.931 1.00 93.00 200 LEU A CA 1
ATOM 1529 C C . LEU A 1 200 ? -17.747 6.099 -0.058 1.00 93.00 200 LEU A C 1
ATOM 1531 O O . LEU A 1 200 ? -18.021 5.700 -1.187 1.00 93.00 200 LEU A O 1
ATOM 1535 N N . THR A 1 201 ? -18.013 7.342 0.339 1.00 94.44 201 THR A N 1
ATOM 1536 C CA . THR A 1 201 ? -18.571 8.367 -0.561 1.00 94.44 201 THR A CA 1
ATOM 1537 C C . THR A 1 201 ? -17.588 8.701 -1.685 1.00 94.44 201 THR A C 1
ATOM 1539 O O . THR A 1 201 ? -16.375 8.562 -1.519 1.00 94.44 201 THR A O 1
ATOM 1542 N N . GLU A 1 202 ? -18.067 9.240 -2.807 1.00 95.06 202 GLU A N 1
ATOM 1543 C CA . GLU A 1 202 ? -17.205 9.644 -3.933 1.00 95.06 202 GLU A CA 1
ATOM 1544 C C . GLU A 1 202 ? -16.078 10.596 -3.509 1.00 95.06 202 GLU A C 1
ATOM 1546 O O . GLU A 1 202 ? -14.919 10.443 -3.905 1.00 95.06 202 GLU A O 1
ATOM 1551 N N . ARG A 1 203 ? -16.393 11.546 -2.619 1.00 96.69 203 ARG A N 1
ATOM 1552 C CA . ARG A 1 203 ? -15.411 12.474 -2.048 1.00 96.69 203 ARG A CA 1
ATOM 1553 C C . ARG A 1 203 ? -14.337 11.740 -1.244 1.00 96.69 203 ARG A C 1
ATOM 1555 O O . ARG A 1 203 ? -13.153 12.058 -1.371 1.00 96.69 203 ARG A O 1
ATOM 1562 N N . GLN A 1 204 ? -14.730 10.764 -0.426 1.00 97.12 204 GLN A N 1
ATOM 1563 C CA . GLN A 1 204 ? -13.790 9.940 0.334 1.00 97.12 204 GLN A CA 1
ATOM 1564 C C . GLN A 1 204 ? -12.932 9.081 -0.596 1.00 97.12 204 GLN A C 1
ATOM 1566 O O . GLN A 1 204 ? -11.715 9.047 -0.417 1.00 97.12 204 GLN A O 1
ATOM 1571 N N . VAL A 1 205 ? -13.532 8.459 -1.615 1.00 97.44 205 VAL A N 1
ATOM 1572 C CA . VAL A 1 205 ? -12.823 7.690 -2.648 1.00 97.44 205 VAL A CA 1
ATOM 1573 C C . VAL A 1 205 ? -11.773 8.560 -3.336 1.00 97.44 205 VAL A C 1
ATOM 1575 O O . VAL A 1 205 ? -10.621 8.146 -3.435 1.00 97.44 205 VAL A O 1
ATOM 1578 N N . ALA A 1 206 ? -12.108 9.785 -3.745 1.00 97.56 206 ALA A N 1
ATOM 1579 C CA . ALA A 1 206 ? -11.162 10.690 -4.399 1.00 97.56 206 ALA A CA 1
ATOM 1580 C C . ALA A 1 206 ? -9.942 11.011 -3.513 1.00 97.56 206 ALA A C 1
ATOM 1582 O O . ALA A 1 206 ? -8.798 10.935 -3.970 1.00 97.56 206 ALA A O 1
ATOM 1583 N N . VAL A 1 207 ? -10.160 11.318 -2.229 1.00 98.06 207 VAL A N 1
ATOM 1584 C CA . VAL A 1 207 ? -9.069 11.606 -1.280 1.00 98.06 207 VAL A CA 1
ATOM 1585 C C . VAL A 1 207 ? -8.239 10.352 -0.979 1.00 98.06 207 VAL A C 1
ATOM 1587 O O . VAL A 1 207 ? -7.012 10.425 -0.920 1.00 98.06 207 VAL A O 1
ATOM 1590 N N . VAL A 1 208 ? -8.881 9.192 -0.832 1.00 98.12 208 VAL A N 1
ATOM 1591 C CA . VAL A 1 208 ? -8.209 7.903 -0.604 1.00 98.12 208 VAL A CA 1
ATOM 1592 C C . VAL A 1 208 ? -7.384 7.481 -1.826 1.00 98.12 208 VAL A C 1
ATOM 1594 O O . VAL A 1 208 ? -6.262 7.003 -1.665 1.00 98.12 208 VAL A O 1
ATOM 1597 N N . ARG A 1 209 ? -7.864 7.734 -3.050 1.00 98.31 209 ARG A N 1
ATOM 1598 C CA . ARG A 1 209 ? -7.084 7.498 -4.276 1.00 98.31 209 ARG A CA 1
ATOM 1599 C C . ARG A 1 209 ? -5.834 8.367 -4.326 1.00 98.31 209 ARG A C 1
ATOM 1601 O O . ARG A 1 209 ? -4.770 7.877 -4.688 1.00 98.31 209 ARG A O 1
ATOM 1608 N N . GLN A 1 210 ? -5.933 9.636 -3.932 1.00 98.25 210 GLN A N 1
ATOM 1609 C CA . GLN A 1 210 ? -4.764 10.518 -3.850 1.00 98.25 210 GLN A CA 1
ATOM 1610 C C . GLN A 1 210 ? -3.767 10.036 -2.792 1.00 98.25 210 GLN A C 1
ATOM 1612 O O . GLN A 1 210 ? -2.573 9.984 -3.066 1.00 98.25 210 GLN A O 1
ATOM 1617 N N . LEU A 1 211 ? -4.249 9.620 -1.617 1.00 98.31 211 LEU A N 1
ATOM 1618 C CA . LEU A 1 211 ? -3.417 8.993 -0.588 1.00 98.31 211 LEU A CA 1
ATOM 1619 C C . LEU A 1 211 ? -2.660 7.776 -1.135 1.00 98.31 211 LEU A C 1
ATOM 1621 O O . LEU A 1 211 ? -1.443 7.687 -0.975 1.00 98.31 211 LEU A O 1
ATOM 1625 N N . GLY A 1 212 ? -3.370 6.866 -1.802 1.00 98.25 212 GLY A N 1
ATOM 1626 C CA . GLY A 1 212 ? -2.784 5.680 -2.418 1.00 98.25 212 GLY A CA 1
ATOM 1627 C C . GLY A 1 212 ? -1.754 6.005 -3.494 1.00 98.25 212 GLY A C 1
ATOM 1628 O O . GLY A 1 212 ? -0.679 5.415 -3.516 1.00 98.25 212 GLY A O 1
ATOM 1629 N N . ALA A 1 213 ? -2.045 6.991 -4.341 1.00 98.25 213 ALA A N 1
ATOM 1630 C CA . ALA A 1 213 ? -1.126 7.470 -5.366 1.00 98.25 213 ALA A CA 1
ATOM 1631 C C . ALA A 1 213 ? 0.191 7.991 -4.767 1.00 98.25 213 ALA A C 1
ATOM 1633 O O . ALA A 1 213 ? 1.265 7.642 -5.249 1.00 98.25 213 ALA A O 1
ATOM 1634 N N . VAL A 1 214 ? 0.126 8.791 -3.696 1.00 97.75 214 VAL A N 1
ATOM 1635 C CA . VAL A 1 214 ? 1.334 9.301 -3.029 1.00 97.75 214 VAL A CA 1
ATOM 1636 C C . VAL A 1 214 ? 2.107 8.172 -2.346 1.00 97.75 214 VAL A C 1
ATOM 1638 O O . VAL A 1 214 ? 3.330 8.132 -2.444 1.00 97.75 214 VAL A O 1
ATOM 1641 N N . LEU A 1 215 ? 1.421 7.235 -1.687 1.00 97.12 215 LEU A N 1
ATOM 1642 C CA . LEU A 1 215 ? 2.070 6.085 -1.050 1.00 97.12 215 LEU A CA 1
ATOM 1643 C C . LEU A 1 215 ? 2.773 5.169 -2.056 1.00 97.12 215 LEU A C 1
ATOM 1645 O O . LEU A 1 215 ? 3.884 4.727 -1.775 1.00 97.12 215 LEU A O 1
ATOM 1649 N N . GLN A 1 216 ? 2.194 4.960 -3.240 1.00 96.94 216 GLN A N 1
ATOM 1650 C CA . GLN A 1 216 ? 2.867 4.222 -4.308 1.00 96.94 216 GLN A CA 1
ATOM 1651 C C . GLN A 1 216 ? 4.139 4.941 -4.777 1.00 96.94 216 GLN A C 1
ATOM 1653 O O . GLN A 1 216 ? 5.164 4.298 -4.953 1.00 96.94 216 GLN A O 1
ATOM 1658 N N . LEU A 1 217 ? 4.124 6.274 -4.898 1.00 97.06 217 LEU A N 1
ATOM 1659 C CA . LEU A 1 217 ? 5.340 7.034 -5.215 1.00 97.06 217 LEU A CA 1
ATOM 1660 C C . LEU A 1 217 ? 6.412 6.898 -4.116 1.00 97.06 217 LEU A C 1
ATOM 1662 O O . LEU A 1 217 ? 7.605 6.884 -4.418 1.00 97.06 217 LEU A O 1
ATOM 1666 N N . VAL A 1 218 ? 6.017 6.797 -2.840 1.00 96.12 218 VAL A N 1
ATOM 1667 C CA . VAL A 1 218 ? 6.966 6.525 -1.745 1.00 96.12 218 VAL A CA 1
ATOM 1668 C C . VAL A 1 218 ? 7.578 5.132 -1.887 1.00 96.12 218 VAL A C 1
ATOM 1670 O O . VAL A 1 218 ? 8.791 5.004 -1.717 1.00 96.12 218 VAL A O 1
ATOM 1673 N N . ASP A 1 219 ? 6.776 4.110 -2.186 1.00 94.19 219 ASP A N 1
ATOM 1674 C CA . ASP A 1 219 ? 7.285 2.749 -2.374 1.00 94.19 219 ASP A CA 1
ATOM 1675 C C . ASP A 1 219 ? 8.216 2.679 -3.613 1.00 94.19 219 ASP A C 1
ATOM 1677 O O . ASP A 1 219 ? 9.362 2.263 -3.451 1.00 94.19 219 ASP A O 1
ATOM 1681 N N . ASP A 1 220 ? 7.851 3.255 -4.772 1.00 95.38 220 ASP A N 1
ATOM 1682 C CA . ASP A 1 220 ? 8.739 3.368 -5.954 1.00 95.38 220 ASP A CA 1
ATOM 1683 C C . ASP A 1 220 ? 10.076 4.071 -5.607 1.00 95.38 220 ASP A C 1
ATOM 1685 O O . ASP A 1 220 ? 11.159 3.686 -6.060 1.00 95.38 220 ASP A O 1
ATOM 1689 N N . TYR A 1 221 ? 10.038 5.120 -4.773 1.00 95.44 221 TYR A N 1
ATOM 1690 C CA . TYR A 1 221 ? 11.242 5.839 -4.335 1.00 95.44 221 TYR A CA 1
ATOM 1691 C C . TYR A 1 221 ? 12.185 4.972 -3.486 1.00 95.44 221 TYR A C 1
ATOM 1693 O O . TYR A 1 221 ? 13.412 5.129 -3.553 1.00 95.44 221 TYR A O 1
ATOM 1701 N N . VAL A 1 222 ? 11.625 4.064 -2.687 1.00 92.44 222 VAL A N 1
ATOM 1702 C CA . VAL A 1 222 ? 12.378 3.112 -1.863 1.00 92.44 222 VAL A CA 1
ATOM 1703 C C . VAL A 1 222 ? 12.921 1.960 -2.705 1.00 92.44 222 VAL A C 1
ATOM 1705 O O . VAL A 1 222 ? 14.082 1.573 -2.525 1.00 92.44 222 VAL A O 1
ATOM 1708 N N . ASP A 1 223 ? 12.122 1.454 -3.640 1.00 92.38 223 ASP A N 1
ATOM 1709 C CA . ASP A 1 223 ? 12.367 0.185 -4.323 1.00 92.38 223 ASP A CA 1
ATOM 1710 C C . ASP A 1 223 ? 13.186 0.304 -5.615 1.00 92.38 223 ASP A C 1
ATOM 1712 O O . ASP A 1 223 ? 13.473 -0.704 -6.247 1.00 92.38 223 ASP A O 1
ATOM 1716 N N . VAL A 1 224 ? 13.745 1.479 -5.931 1.00 93.25 224 VAL A N 1
ATOM 1717 C CA . VAL A 1 224 ? 14.587 1.716 -7.128 1.00 93.25 224 VAL A CA 1
ATOM 1718 C C . VAL A 1 224 ? 15.622 0.619 -7.427 1.00 93.25 224 VAL A C 1
ATOM 1720 O O . VAL A 1 224 ? 15.898 0.343 -8.592 1.00 93.25 224 VAL A O 1
ATOM 1723 N N . ALA A 1 225 ? 16.276 0.047 -6.410 1.00 90.69 225 ALA A N 1
ATOM 1724 C CA . ALA A 1 225 ? 17.255 -1.022 -6.634 1.00 90.69 225 ALA A CA 1
ATOM 1725 C C . ALA A 1 225 ? 16.587 -2.340 -7.066 1.00 90.69 225 ALA A C 1
ATOM 1727 O O . ALA A 1 225 ? 17.089 -3.005 -7.969 1.00 90.69 225 ALA A O 1
ATOM 1728 N N . VAL A 1 226 ? 15.459 -2.681 -6.440 1.00 89.75 226 VAL A N 1
ATOM 1729 C CA . VAL A 1 226 ? 14.652 -3.869 -6.747 1.00 89.75 226 VAL A CA 1
ATOM 1730 C C . VAL A 1 226 ? 13.985 -3.713 -8.114 1.00 89.75 226 VAL A C 1
ATOM 1732 O O . VAL A 1 226 ? 14.061 -4.630 -8.931 1.00 89.75 226 VAL A O 1
ATOM 1735 N N . ASP A 1 227 ? 13.435 -2.533 -8.402 1.00 93.00 227 ASP A N 1
ATOM 1736 C CA . ASP A 1 227 ? 12.810 -2.206 -9.686 1.00 93.00 227 ASP A CA 1
ATOM 1737 C C . ASP A 1 227 ? 13.814 -2.333 -10.830 1.00 93.00 227 ASP A C 1
ATOM 1739 O O . ASP A 1 227 ? 13.555 -3.019 -11.815 1.00 93.00 227 ASP A O 1
ATOM 1743 N N . ARG A 1 228 ? 15.016 -1.755 -10.677 1.00 93.12 228 ARG A N 1
ATOM 1744 C CA . ARG A 1 228 ? 16.087 -1.881 -11.679 1.00 93.12 228 ARG A CA 1
ATOM 1745 C C . ARG A 1 228 ? 16.508 -3.325 -11.902 1.00 93.12 228 ARG A C 1
ATOM 1747 O O . ARG A 1 228 ? 16.694 -3.719 -13.047 1.00 93.12 228 ARG A O 1
ATOM 1754 N N . GLN A 1 229 ? 16.660 -4.103 -10.829 1.00 91.12 229 GLN A N 1
ATOM 1755 C CA . GLN A 1 229 ? 16.994 -5.524 -10.937 1.00 91.12 229 GLN A CA 1
ATOM 1756 C C . GLN A 1 229 ? 15.907 -6.307 -11.688 1.00 91.12 229 GLN A C 1
ATOM 1758 O O . GLN A 1 229 ? 16.217 -7.277 -12.372 1.00 91.12 229 GLN A O 1
ATOM 1763 N N . SER A 1 230 ? 14.655 -5.866 -11.580 1.00 88.81 230 SER A N 1
ATOM 1764 C CA . SER A 1 230 ? 13.490 -6.495 -12.207 1.00 88.81 230 SER A CA 1
ATOM 1765 C C . SER A 1 230 ? 13.147 -5.909 -13.584 1.00 88.81 230 SER A C 1
ATOM 1767 O O . SER A 1 230 ? 12.129 -6.279 -14.160 1.00 88.81 230 SER A O 1
ATOM 1769 N N . GLY A 1 231 ? 13.959 -4.985 -14.117 1.00 92.94 231 GLY A N 1
ATOM 1770 C CA . GLY A 1 231 ? 13.695 -4.326 -15.402 1.00 92.94 231 GLY A CA 1
ATOM 1771 C C . GLY A 1 231 ? 12.490 -3.376 -15.391 1.00 92.94 231 GLY A C 1
ATOM 1772 O O . GLY A 1 231 ? 11.945 -3.072 -16.446 1.00 92.94 231 GLY A O 1
ATOM 1773 N N . ILE A 1 232 ? 12.053 -2.913 -14.217 1.00 94.06 232 ILE A N 1
ATOM 1774 C CA . ILE A 1 232 ? 10.892 -2.033 -14.059 1.00 94.06 232 ILE A CA 1
ATOM 1775 C C . ILE A 1 232 ? 11.338 -0.565 -14.122 1.00 94.06 232 ILE A C 1
ATOM 1777 O O . ILE A 1 232 ? 12.219 -0.104 -13.388 1.00 94.06 232 ILE A O 1
ATOM 1781 N N . THR A 1 233 ? 10.693 0.198 -14.999 1.00 96.62 233 THR A N 1
ATOM 1782 C CA . THR A 1 233 ? 10.869 1.641 -15.158 1.00 96.62 233 THR A CA 1
ATOM 1783 C C . THR A 1 233 ? 9.835 2.382 -14.318 1.00 96.62 233 THR A C 1
ATOM 1785 O O . THR A 1 233 ? 8.640 2.291 -14.569 1.00 96.62 233 THR A O 1
ATOM 1788 N N . THR A 1 234 ? 10.293 3.164 -13.341 1.00 96.62 234 THR A N 1
ATOM 1789 C CA . THR A 1 234 ? 9.476 4.054 -12.506 1.00 96.62 234 THR A CA 1
ATOM 1790 C C . THR A 1 234 ? 10.032 5.474 -12.567 1.00 96.62 234 THR A C 1
ATOM 1792 O O . THR A 1 234 ? 11.181 5.697 -12.968 1.00 96.62 234 THR A O 1
ATOM 1795 N N . ALA A 1 235 ? 9.246 6.470 -12.145 1.00 96.62 235 ALA A N 1
ATOM 1796 C CA . ALA A 1 235 ? 9.747 7.844 -12.042 1.00 96.62 235 ALA A CA 1
ATOM 1797 C C . ALA A 1 235 ? 10.992 7.911 -11.132 1.00 96.62 235 ALA A C 1
ATOM 1799 O O . ALA A 1 235 ? 11.912 8.700 -11.356 1.00 96.62 235 ALA A O 1
ATOM 1800 N N . ALA A 1 236 ? 11.072 7.033 -10.129 1.00 95.75 236 ALA A N 1
ATOM 1801 C CA . ALA A 1 236 ? 12.220 6.935 -9.244 1.00 95.75 236 ALA A CA 1
ATOM 1802 C C . ALA A 1 236 ? 13.442 6.274 -9.910 1.00 95.75 236 ALA A C 1
ATOM 1804 O O . ALA A 1 236 ? 14.566 6.761 -9.724 1.00 95.75 236 ALA A O 1
ATOM 1805 N N . THR A 1 237 ? 13.272 5.218 -10.722 1.00 96.06 237 THR A N 1
ATOM 1806 C CA . THR A 1 237 ? 14.410 4.615 -11.445 1.00 96.06 237 THR A CA 1
ATOM 1807 C C . THR A 1 237 ? 15.003 5.571 -12.484 1.00 96.06 237 THR A C 1
ATOM 1809 O O . THR A 1 237 ? 16.236 5.604 -12.613 1.00 96.06 237 THR A O 1
ATOM 1812 N N . ARG A 1 238 ? 14.159 6.423 -13.092 1.00 96.75 238 ARG A N 1
ATOM 1813 C CA . ARG A 1 238 ? 14.512 7.537 -13.999 1.00 96.75 238 ARG A CA 1
ATOM 1814 C C . ARG A 1 238 ? 15.047 8.795 -13.302 1.00 96.75 238 ARG A C 1
ATOM 1816 O O . ARG A 1 238 ? 15.516 9.707 -13.971 1.00 96.75 238 ARG A O 1
ATOM 1823 N N . ARG A 1 239 ? 15.044 8.839 -11.961 1.00 95.12 239 ARG A N 1
ATOM 1824 C CA . ARG A 1 239 ? 15.439 10.011 -11.143 1.00 95.12 239 ARG A CA 1
ATOM 1825 C C . ARG A 1 239 ? 14.563 11.258 -11.364 1.00 95.12 239 ARG A C 1
ATOM 1827 O O . ARG A 1 239 ? 14.993 12.369 -11.068 1.00 95.12 239 ARG A O 1
ATOM 1834 N N . GLU A 1 240 ? 13.336 11.066 -11.831 1.00 95.62 240 GLU A N 1
ATOM 1835 C CA . GLU A 1 240 ? 12.318 12.106 -12.032 1.00 95.62 240 GLU A CA 1
ATOM 1836 C C . GLU A 1 240 ? 11.479 12.351 -10.761 1.00 95.62 240 GLU A C 1
ATOM 1838 O O . GLU A 1 240 ? 10.757 13.344 -10.662 1.00 95.62 240 GLU A O 1
ATOM 1843 N N . LEU A 1 241 ? 11.606 11.466 -9.763 1.00 95.69 241 LEU A N 1
ATOM 1844 C CA . LEU A 1 241 ? 10.979 11.575 -8.449 1.00 95.69 241 LEU A CA 1
ATOM 1845 C C . LEU A 1 241 ? 12.010 11.857 -7.345 1.00 95.69 241 LEU A C 1
ATOM 1847 O O . LEU A 1 241 ? 13.013 11.156 -7.200 1.00 95.69 241 LEU A O 1
ATOM 1851 N N . THR A 1 242 ? 11.723 12.858 -6.517 1.00 95.88 242 THR A N 1
ATOM 1852 C CA . THR A 1 242 ? 12.561 13.301 -5.394 1.00 95.88 242 THR A CA 1
ATOM 1853 C C . THR A 1 242 ? 11.800 13.254 -4.071 1.00 95.88 242 THR A C 1
ATOM 1855 O O . THR A 1 242 ? 10.580 13.428 -4.030 1.00 95.88 242 THR A O 1
ATOM 1858 N N . LEU A 1 243 ? 12.522 13.119 -2.954 1.00 96.12 243 LEU A N 1
ATOM 1859 C CA . LEU A 1 243 ? 11.905 13.191 -1.626 1.00 96.12 243 LEU A CA 1
ATOM 1860 C C . LEU A 1 243 ? 11.238 14.551 -1.368 1.00 96.12 243 LEU A C 1
ATOM 1862 O O . LEU A 1 243 ? 10.213 14.620 -0.700 1.00 96.12 243 LEU A O 1
ATOM 1866 N N . VAL A 1 244 ? 11.774 15.637 -1.932 1.00 97.25 244 VAL A N 1
ATOM 1867 C CA . VAL A 1 244 ? 11.167 16.974 -1.834 1.00 97.25 244 VAL A CA 1
ATOM 1868 C C . VAL A 1 244 ? 9.758 16.990 -2.433 1.00 97.25 244 VAL A C 1
ATOM 1870 O O . VAL A 1 244 ? 8.848 17.548 -1.816 1.00 97.25 244 VAL A O 1
ATOM 1873 N N . GLN A 1 245 ? 9.568 16.367 -3.602 1.00 97.12 245 GLN A N 1
ATOM 1874 C CA . GLN A 1 245 ? 8.250 16.229 -4.230 1.00 97.12 245 GLN A CA 1
ATOM 1875 C C . GLN A 1 245 ? 7.317 15.369 -3.368 1.00 97.12 245 GLN A C 1
ATOM 1877 O O . GLN A 1 245 ? 6.191 15.787 -3.116 1.00 97.12 245 GLN A O 1
ATOM 1882 N N . LEU A 1 246 ? 7.795 14.241 -2.826 1.00 97.19 246 LEU A N 1
ATOM 1883 C CA . LEU A 1 246 ? 7.005 13.393 -1.920 1.00 97.19 246 LEU A CA 1
ATOM 1884 C C . LEU A 1 246 ? 6.548 14.149 -0.661 1.00 97.19 246 LEU A C 1
ATOM 1886 O O . LEU A 1 246 ? 5.374 14.114 -0.297 1.00 97.19 246 LEU A O 1
ATOM 1890 N N . CYS A 1 247 ? 7.450 14.895 -0.019 1.00 97.44 247 CYS A N 1
ATOM 1891 C CA . CYS A 1 247 ? 7.124 15.747 1.127 1.00 97.44 247 CYS A CA 1
ATOM 1892 C C . CYS A 1 247 ? 6.098 16.833 0.766 1.00 97.44 247 CYS A C 1
ATOM 1894 O O . CYS A 1 247 ? 5.254 17.195 1.586 1.00 97.44 247 CYS A O 1
ATOM 1896 N N . ARG A 1 248 ? 6.163 17.393 -0.448 1.00 97.62 248 ARG A N 1
ATOM 1897 C CA . ARG A 1 248 ? 5.177 18.370 -0.930 1.00 97.62 248 ARG A CA 1
ATOM 1898 C C . ARG A 1 248 ? 3.799 17.726 -1.102 1.00 97.62 248 ARG A C 1
ATOM 1900 O O . ARG A 1 248 ? 2.855 18.219 -0.495 1.00 97.62 248 ARG A O 1
ATOM 1907 N N . GLU A 1 249 ? 3.711 16.618 -1.831 1.00 97.25 249 GLU A N 1
ATOM 1908 C CA . GLU A 1 249 ? 2.464 15.870 -2.060 1.00 97.25 249 GLU A CA 1
ATOM 1909 C C . GLU A 1 249 ? 1.802 15.454 -0.733 1.00 97.25 249 GLU A C 1
ATOM 1911 O O . GLU A 1 249 ? 0.611 15.681 -0.524 1.00 97.25 249 GLU A O 1
ATOM 1916 N N . MET A 1 250 ? 2.581 14.952 0.235 1.00 95.69 250 MET A N 1
ATOM 1917 C CA . MET A 1 250 ? 2.067 14.598 1.567 1.00 95.69 250 MET A CA 1
ATOM 1918 C C . MET A 1 250 ? 1.514 15.807 2.340 1.00 95.69 250 MET A C 1
ATOM 1920 O O . MET A 1 250 ? 0.496 15.700 3.031 1.00 95.69 250 MET A O 1
ATOM 1924 N N . ARG A 1 251 ? 2.157 16.979 2.233 1.00 95.81 251 ARG A N 1
ATOM 1925 C CA . ARG A 1 251 ? 1.665 18.213 2.870 1.00 95.81 251 ARG A CA 1
ATOM 1926 C C . ARG A 1 251 ? 0.386 18.724 2.211 1.00 95.81 251 ARG A C 1
ATOM 1928 O O . ARG A 1 251 ? -0.508 19.163 2.931 1.00 95.81 251 ARG A O 1
ATOM 1935 N N . GLU A 1 252 ? 0.281 18.633 0.888 1.00 96.75 252 GLU A N 1
ATOM 1936 C CA . GLU A 1 252 ? -0.916 19.013 0.123 1.00 96.75 252 GLU A CA 1
ATOM 1937 C C . GLU A 1 252 ? -2.099 18.062 0.374 1.00 96.75 252 GLU A C 1
ATOM 1939 O O . GLU A 1 252 ? -3.257 18.487 0.368 1.00 96.75 252 GLU A O 1
ATOM 1944 N N . LEU A 1 253 ? -1.829 16.791 0.680 1.00 96.44 253 LEU A N 1
ATOM 1945 C CA . LEU A 1 253 ? -2.852 15.804 1.023 1.00 96.44 253 LEU A CA 1
ATOM 1946 C C . LEU A 1 253 ? -3.502 16.070 2.392 1.00 96.44 253 LEU A C 1
ATOM 1948 O O . LEU A 1 253 ? -4.703 15.857 2.571 1.00 96.44 253 LEU A O 1
ATOM 1952 N N . ARG A 1 254 ? -2.738 16.569 3.370 1.00 95.62 254 ARG A N 1
ATOM 1953 C CA . ARG A 1 254 ? -3.215 16.811 4.744 1.00 95.62 254 ARG A CA 1
ATOM 1954 C C . ARG A 1 254 ? -4.493 17.667 4.834 1.00 95.62 254 ARG A C 1
ATOM 1956 O O . ARG A 1 254 ? -5.421 17.227 5.519 1.00 95.62 254 ARG A O 1
ATOM 1963 N N . PRO A 1 255 ? -4.594 18.865 4.218 1.00 97.06 255 PRO A N 1
ATOM 1964 C CA . PRO A 1 255 ? -5.821 19.658 4.278 1.00 97.06 255 PRO A CA 1
ATOM 1965 C C . PRO A 1 255 ? -7.007 18.942 3.624 1.00 97.06 255 PRO A C 1
ATOM 1967 O O . PRO A 1 255 ? -8.118 19.053 4.133 1.00 97.06 255 PRO A O 1
ATOM 1970 N N . ARG A 1 256 ? -6.785 18.141 2.571 1.00 97.62 256 ARG A N 1
ATOM 1971 C CA . ARG A 1 256 ? -7.842 17.348 1.919 1.00 97.62 256 ARG A CA 1
ATOM 1972 C C . ARG A 1 256 ? -8.371 16.248 2.839 1.00 97.62 256 ARG A C 1
ATOM 1974 O O . ARG A 1 256 ? -9.582 16.107 2.983 1.00 97.62 256 ARG A O 1
ATOM 1981 N N . LEU A 1 257 ? -7.475 15.536 3.529 1.00 96.94 257 LEU A N 1
ATOM 1982 C CA . LEU A 1 257 ? -7.842 14.555 4.557 1.00 96.94 257 LEU A CA 1
ATOM 1983 C C . LEU A 1 257 ? -8.651 15.209 5.682 1.00 96.94 257 LEU A C 1
ATOM 1985 O O . LEU A 1 257 ? -9.720 14.717 6.031 1.00 96.94 257 LEU A O 1
ATOM 1989 N N . ARG A 1 258 ? -8.194 16.358 6.200 1.00 96.88 258 ARG A N 1
ATOM 1990 C CA . ARG A 1 258 ? -8.907 17.096 7.253 1.00 96.88 258 ARG A CA 1
ATOM 1991 C C . ARG A 1 258 ? -10.281 17.578 6.787 1.00 96.88 258 ARG A C 1
ATOM 1993 O O . ARG A 1 258 ? -11.237 17.451 7.538 1.00 96.88 258 ARG A O 1
ATOM 2000 N N . ALA A 1 259 ? -10.388 18.102 5.570 1.00 97.81 259 ALA A N 1
ATOM 2001 C CA . ALA A 1 259 ? -11.658 18.561 5.020 1.00 97.81 259 ALA A CA 1
ATOM 2002 C C . ALA A 1 259 ? -12.650 17.407 4.801 1.00 97.81 259 ALA A C 1
ATOM 2004 O O . ALA A 1 259 ? -13.855 17.623 4.881 1.00 97.81 259 ALA A O 1
ATOM 2005 N N . CYS A 1 260 ? -12.154 16.202 4.505 1.00 97.62 260 CYS A N 1
ATOM 2006 C CA . CYS A 1 260 ? -12.979 15.026 4.239 1.00 97.62 260 CYS A CA 1
ATOM 2007 C C . CYS A 1 260 ? -13.380 14.255 5.509 1.00 97.62 260 CYS A C 1
ATOM 2009 O O . CYS A 1 260 ? -14.481 13.723 5.560 1.00 97.62 260 CYS A O 1
ATOM 2011 N N . TYR A 1 261 ? -12.503 14.180 6.516 1.00 96.56 261 TYR A N 1
ATOM 2012 C CA . TYR A 1 261 ? -12.685 13.334 7.707 1.00 96.56 261 TYR A CA 1
ATOM 2013 C C . TYR A 1 261 ? -12.692 14.121 9.031 1.00 96.56 261 TYR A C 1
ATOM 2015 O O . TYR A 1 261 ? -12.651 13.533 10.109 1.00 96.56 261 TYR A O 1
ATOM 2023 N N . GLY A 1 262 ? -12.648 15.456 8.989 1.00 96.81 262 GLY A N 1
ATOM 2024 C CA . GLY A 1 262 ? -12.567 16.342 10.163 1.00 96.81 262 GLY A CA 1
ATOM 2025 C C . GLY A 1 262 ? -11.195 16.366 10.855 1.00 96.81 262 GLY A C 1
ATOM 2026 O O . GLY A 1 262 ? -10.821 17.351 11.495 1.00 96.81 262 GLY A O 1
ATOM 2027 N N . ARG A 1 263 ? -10.388 15.316 10.683 1.00 94.81 263 ARG A N 1
ATOM 2028 C CA . ARG A 1 263 ? -9.035 15.165 11.233 1.00 94.81 263 ARG A CA 1
ATOM 2029 C C . ARG A 1 263 ? -8.108 14.493 10.225 1.00 94.81 263 ARG A C 1
ATOM 2031 O O . ARG A 1 263 ? -8.553 13.795 9.328 1.00 94.81 263 ARG A O 1
ATOM 2038 N N . ALA A 1 264 ? -6.804 14.694 10.400 1.00 94.25 264 ALA A N 1
ATOM 2039 C CA . ALA A 1 264 ? -5.767 14.049 9.584 1.00 94.25 264 ALA A CA 1
ATOM 2040 C C . ALA A 1 264 ? -4.630 13.443 10.423 1.00 94.25 264 ALA A C 1
ATOM 2042 O O . ALA A 1 264 ? -3.782 12.732 9.897 1.00 94.25 264 ALA A O 1
ATOM 2043 N N . GLN A 1 265 ? -4.579 13.745 11.725 1.00 91.94 265 GLN A N 1
ATOM 2044 C CA . GLN A 1 265 ? -3.363 13.596 12.523 1.00 91.94 265 GLN A CA 1
ATOM 2045 C C . GLN A 1 265 ? -2.850 12.153 12.671 1.00 91.94 265 GLN A C 1
ATOM 2047 O O . GLN A 1 265 ? -1.640 11.975 12.530 1.00 91.94 265 GLN A O 1
ATOM 2052 N N . PRO A 1 266 ? -3.694 11.129 12.925 1.00 91.19 266 PRO A N 1
ATOM 2053 C CA . PRO A 1 266 ? -3.197 9.761 13.069 1.00 91.19 266 PRO A CA 1
ATOM 2054 C C . PRO A 1 266 ? -2.506 9.266 11.794 1.00 91.19 266 PRO A C 1
ATOM 2056 O O . PRO A 1 266 ? -1.371 8.795 11.843 1.00 91.19 266 PRO A O 1
ATOM 2059 N N . LEU A 1 267 ? -3.155 9.455 10.642 1.00 93.88 267 LEU A N 1
ATOM 2060 C CA . LEU A 1 267 ? -2.614 9.066 9.346 1.00 93.88 267 LEU A CA 1
ATOM 2061 C C . LEU A 1 267 ? -1.407 9.923 8.947 1.00 93.88 267 LEU A C 1
ATOM 2063 O O . LEU A 1 267 ? -0.384 9.375 8.560 1.00 93.88 267 LEU A O 1
ATOM 2067 N N . ALA A 1 268 ? -1.475 11.248 9.109 1.00 93.62 268 ALA A N 1
ATOM 2068 C CA . ALA A 1 268 ? -0.366 12.151 8.798 1.00 93.62 268 ALA A CA 1
ATOM 2069 C C . ALA A 1 268 ? 0.925 11.778 9.547 1.00 93.62 268 ALA A C 1
ATOM 2071 O O . ALA A 1 268 ? 2.004 11.810 8.957 1.00 93.62 268 ALA A O 1
ATOM 2072 N N . ALA A 1 269 ? 0.818 11.367 10.815 1.00 91.19 269 ALA A N 1
ATOM 2073 C CA . ALA A 1 269 ? 1.971 10.915 11.586 1.00 91.19 269 ALA A CA 1
ATOM 2074 C C . ALA A 1 269 ? 2.589 9.640 10.992 1.00 91.19 269 ALA A C 1
ATOM 2076 O O . ALA A 1 269 ? 3.809 9.558 10.871 1.00 91.19 269 ALA A O 1
ATOM 2077 N N . MET A 1 270 ? 1.762 8.678 10.569 1.00 91.56 270 MET A N 1
ATOM 2078 C CA . MET A 1 270 ? 2.240 7.459 9.909 1.00 91.56 270 MET A CA 1
ATOM 2079 C C . MET A 1 270 ? 2.916 7.766 8.565 1.00 91.56 270 MET A C 1
ATOM 2081 O O . MET A 1 270 ? 4.023 7.298 8.315 1.00 91.56 270 MET A O 1
ATOM 2085 N N . LEU A 1 271 ? 2.315 8.631 7.743 1.00 92.44 271 LEU A N 1
ATOM 2086 C CA . LEU A 1 271 ? 2.896 9.064 6.465 1.00 92.44 271 LEU A CA 1
ATOM 2087 C C . LEU A 1 271 ? 4.246 9.764 6.655 1.00 92.44 271 LEU A C 1
ATOM 2089 O O . LEU A 1 271 ? 5.176 9.569 5.875 1.00 92.44 271 LEU A O 1
ATOM 2093 N N . TYR A 1 272 ? 4.382 10.554 7.718 1.00 93.19 272 TYR A N 1
ATOM 2094 C CA . TYR A 1 272 ? 5.644 11.200 8.056 1.00 93.19 272 TYR A CA 1
ATOM 2095 C C . TYR A 1 272 ? 6.730 10.198 8.462 1.00 93.19 272 TYR A C 1
ATOM 2097 O O . TYR A 1 272 ? 7.881 10.334 8.044 1.00 93.19 272 TYR A O 1
ATOM 2105 N N . LEU A 1 273 ? 6.370 9.165 9.230 1.00 90.81 273 LEU A N 1
ATOM 2106 C CA . LEU A 1 273 ? 7.283 8.064 9.542 1.00 90.81 273 LEU A CA 1
ATOM 2107 C C . LEU A 1 273 ? 7.702 7.309 8.274 1.00 90.81 273 LEU A C 1
ATOM 2109 O O . LEU A 1 273 ? 8.875 6.957 8.145 1.00 90.81 273 LEU A O 1
ATOM 2113 N N . ASP A 1 274 ? 6.791 7.118 7.319 1.00 90.69 274 ASP A N 1
ATOM 2114 C CA . ASP A 1 274 ? 7.111 6.498 6.031 1.00 90.69 274 ASP A CA 1
ATOM 2115 C C . ASP A 1 274 ? 8.070 7.345 5.184 1.00 90.69 274 ASP A C 1
ATOM 2117 O O . ASP A 1 274 ? 8.969 6.783 4.557 1.00 90.69 274 ASP A O 1
ATOM 2121 N N . LEU A 1 275 ? 7.968 8.680 5.219 1.00 93.81 275 LEU A N 1
ATOM 2122 C CA . LEU A 1 275 ? 8.940 9.573 4.571 1.00 93.81 275 LEU A CA 1
ATOM 2123 C C . LEU A 1 275 ? 10.337 9.462 5.199 1.00 93.81 275 LEU A C 1
ATOM 2125 O O . LEU A 1 275 ? 11.335 9.376 4.480 1.00 93.81 275 LEU A O 1
ATOM 2129 N N . TRP A 1 276 ? 10.426 9.419 6.532 1.00 92.75 276 TRP A N 1
ATOM 2130 C CA . TRP A 1 276 ? 11.699 9.196 7.227 1.00 92.75 276 TRP A CA 1
ATOM 2131 C C . TRP A 1 276 ? 12.285 7.824 6.915 1.00 92.75 276 TRP A C 1
ATOM 2133 O O . TRP A 1 276 ? 13.477 7.713 6.628 1.00 92.75 276 TRP A O 1
ATOM 2143 N N . ARG A 1 277 ? 11.450 6.782 6.916 1.00 89.88 277 ARG A N 1
ATOM 2144 C CA . ARG A 1 277 ? 11.838 5.432 6.498 1.00 89.88 277 ARG A CA 1
ATOM 2145 C C . ARG A 1 277 ? 12.406 5.451 5.081 1.00 89.88 277 ARG A C 1
ATOM 2147 O O . ARG A 1 277 ? 13.486 4.906 4.869 1.00 89.88 277 ARG A O 1
ATOM 2154 N N . ALA A 1 278 ? 11.722 6.108 4.147 1.00 91.00 278 ALA A N 1
ATOM 2155 C CA . ALA A 1 278 ? 12.150 6.204 2.759 1.00 91.00 278 ALA A CA 1
ATOM 2156 C C . ALA A 1 278 ? 13.490 6.939 2.612 1.00 91.00 278 ALA A C 1
ATOM 2158 O O . ALA A 1 278 ? 14.391 6.464 1.919 1.00 91.00 278 ALA A O 1
ATOM 2159 N N . PHE A 1 279 ? 13.670 8.052 3.329 1.00 92.81 279 PHE A N 1
ATOM 2160 C CA . PHE A 1 279 ? 14.946 8.764 3.402 1.00 92.81 279 PHE A CA 1
ATOM 2161 C C . PHE A 1 279 ? 16.074 7.868 3.926 1.00 92.81 279 PHE A C 1
ATOM 2163 O O . PHE A 1 279 ? 17.108 7.728 3.269 1.00 92.81 279 PHE A O 1
ATOM 2170 N N . LEU A 1 280 ? 15.868 7.219 5.076 1.00 89.88 280 LEU A N 1
ATOM 2171 C CA . LEU A 1 280 ? 16.873 6.364 5.708 1.00 89.88 280 LEU A CA 1
ATOM 2172 C C . LEU A 1 280 ? 17.227 5.157 4.838 1.00 89.88 280 LEU A C 1
ATOM 2174 O O . LEU A 1 280 ? 18.399 4.826 4.718 1.00 89.88 280 LEU A O 1
ATOM 2178 N N . GLN A 1 281 ? 16.250 4.523 4.190 1.00 86.12 281 GLN A N 1
ATOM 2179 C CA . GLN A 1 281 ? 16.499 3.390 3.296 1.00 86.12 281 GLN A CA 1
ATOM 2180 C C . GLN A 1 281 ? 17.274 3.805 2.047 1.00 86.12 281 GLN A C 1
ATOM 2182 O O . GLN A 1 281 ? 18.199 3.104 1.638 1.00 86.12 281 GLN A O 1
ATOM 2187 N N . ARG A 1 282 ? 16.950 4.965 1.466 1.00 86.31 282 ARG A N 1
ATOM 2188 C CA . ARG A 1 282 ? 17.636 5.464 0.272 1.00 86.31 282 ARG A CA 1
ATOM 2189 C C . ARG A 1 282 ? 19.081 5.871 0.555 1.00 86.31 282 ARG A C 1
ATOM 2191 O O . ARG A 1 282 ? 19.942 5.708 -0.305 1.00 86.31 282 ARG A O 1
ATOM 2198 N N . ARG A 1 283 ? 19.344 6.411 1.747 1.00 85.12 283 ARG A N 1
ATOM 2199 C CA . ARG A 1 283 ? 20.678 6.863 2.177 1.00 85.12 283 ARG A CA 1
ATOM 2200 C C . ARG A 1 283 ? 21.511 5.754 2.809 1.00 85.12 283 ARG A C 1
ATOM 2202 O O . ARG A 1 283 ? 22.719 5.735 2.624 1.00 85.12 283 ARG A O 1
ATOM 2209 N N . GLY A 1 284 ? 20.868 4.813 3.486 1.00 72.88 284 GLY A N 1
ATOM 2210 C CA . GLY A 1 284 ? 21.473 3.602 4.030 1.00 72.88 284 GLY A CA 1
ATOM 2211 C C . GLY A 1 284 ? 21.625 2.484 3.000 1.00 72.88 284 GLY A C 1
ATOM 2212 O O . GLY A 1 284 ? 21.697 1.325 3.403 1.00 72.88 284 GLY A O 1
ATOM 2213 N N . ALA A 1 285 ? 21.634 2.796 1.695 1.00 58.03 285 ALA A N 1
ATOM 2214 C CA . ALA A 1 285 ? 21.896 1.841 0.621 1.00 58.03 285 ALA A CA 1
ATOM 2215 C C . ALA A 1 285 ? 23.267 1.181 0.862 1.00 58.03 285 ALA A C 1
ATOM 2217 O O . ALA A 1 285 ? 24.311 1.762 0.588 1.00 58.03 285 ALA A O 1
ATOM 2218 N N . GLY A 1 286 ? 23.237 -0.001 1.479 1.00 55.47 286 GLY A N 1
ATOM 2219 C CA . GLY A 1 286 ? 24.403 -0.676 2.050 1.00 55.47 286 GLY A CA 1
ATOM 2220 C C . GLY A 1 286 ? 24.091 -1.441 3.338 1.00 55.47 286 GLY A C 1
ATOM 2221 O O . GLY A 1 286 ? 24.821 -2.363 3.679 1.00 55.47 286 GLY A O 1
ATOM 2222 N N . TRP A 1 287 ? 22.992 -1.136 4.039 1.00 57.66 287 TRP A N 1
ATOM 2223 C CA . TRP A 1 287 ? 22.562 -1.923 5.196 1.00 57.66 287 TRP A CA 1
ATOM 2224 C C . TRP A 1 287 ? 22.002 -3.269 4.722 1.00 57.66 287 TRP A C 1
ATOM 2226 O O . TRP A 1 287 ? 21.008 -3.291 3.986 1.00 57.66 287 TRP A O 1
ATOM 2236 N N . PRO A 1 288 ? 22.586 -4.407 5.145 1.00 57.69 288 PRO A N 1
ATOM 2237 C CA . PRO A 1 288 ? 22.051 -5.716 4.797 1.00 57.69 288 PRO A CA 1
ATOM 2238 C C . PRO A 1 288 ? 20.571 -5.828 5.177 1.00 57.69 288 PRO A C 1
ATOM 2240 O O . PRO A 1 288 ? 20.166 -5.356 6.239 1.00 57.69 288 PRO A O 1
ATOM 2243 N N . ALA A 1 289 ? 19.757 -6.512 4.365 1.00 59.06 289 ALA A N 1
ATOM 2244 C CA . ALA A 1 289 ? 18.308 -6.648 4.584 1.00 59.06 289 ALA A CA 1
ATOM 2245 C C . ALA A 1 289 ? 17.920 -7.190 5.983 1.00 59.06 289 ALA A C 1
ATOM 2247 O O . ALA A 1 289 ? 16.789 -7.005 6.435 1.00 59.06 289 ALA A O 1
ATOM 2248 N N . ARG A 1 290 ? 18.859 -7.840 6.689 1.00 50.88 290 ARG A N 1
ATOM 2249 C CA . ARG A 1 290 ? 18.726 -8.293 8.086 1.00 50.88 290 ARG A CA 1
ATOM 2250 C C . ARG A 1 290 ? 18.696 -7.161 9.128 1.00 50.88 290 ARG A C 1
ATOM 2252 O O . ARG A 1 290 ? 18.171 -7.393 10.210 1.00 50.88 290 ARG A O 1
ATOM 2259 N N . TYR A 1 291 ? 19.193 -5.966 8.805 1.00 50.47 291 TYR A N 1
ATOM 2260 C CA . TYR A 1 291 ? 19.214 -4.792 9.692 1.00 50.47 291 TYR A CA 1
ATOM 2261 C C . TYR A 1 291 ? 18.079 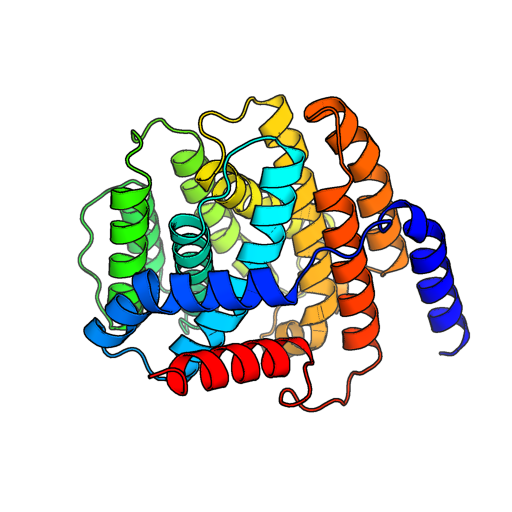-3.807 9.424 1.00 50.47 291 TYR A C 1
ATOM 2263 O O . TYR A 1 291 ? 18.094 -2.697 9.945 1.00 50.47 291 TYR A O 1
ATOM 2271 N N . ARG A 1 292 ? 17.072 -4.190 8.628 1.00 70.81 292 ARG A N 1
ATOM 2272 C CA . ARG A 1 292 ? 15.859 -3.378 8.502 1.00 70.81 292 ARG A CA 1
ATOM 2273 C C . ARG A 1 292 ? 15.172 -3.358 9.878 1.00 70.81 292 ARG A C 1
ATOM 2275 O O . ARG A 1 292 ? 14.687 -4.408 10.309 1.00 70.81 292 ARG A O 1
ATOM 2282 N N . PRO A 1 293 ? 15.125 -2.210 10.584 1.00 69.50 293 PRO A N 1
ATOM 2283 C CA . PRO A 1 293 ? 14.705 -2.152 11.987 1.00 69.50 293 PRO A CA 1
ATOM 2284 C C . PRO A 1 293 ? 13.283 -2.689 12.185 1.00 69.50 293 PRO A C 1
ATOM 2286 O O . PRO A 1 293 ? 13.002 -3.375 13.163 1.00 69.50 293 PRO A O 1
ATOM 2289 N N . PHE A 1 294 ? 12.410 -2.488 11.197 1.00 75.69 294 PHE A N 1
ATOM 2290 C CA . PHE A 1 294 ? 11.051 -3.022 11.207 1.00 75.69 294 PHE A CA 1
ATOM 2291 C C . PHE A 1 294 ? 11.002 -4.559 11.238 1.00 75.69 294 PHE A C 1
ATOM 2293 O O . PHE A 1 294 ? 10.282 -5.146 12.044 1.00 75.69 294 PHE A O 1
ATOM 2300 N N . ARG A 1 295 ? 11.835 -5.230 10.434 1.00 79.44 295 ARG A N 1
ATOM 2301 C CA . ARG A 1 295 ? 11.918 -6.696 10.403 1.00 79.44 295 ARG A CA 1
ATOM 2302 C C . ARG A 1 295 ? 12.413 -7.266 11.731 1.00 79.44 295 ARG A C 1
ATOM 2304 O O . ARG A 1 295 ? 11.946 -8.319 12.165 1.00 79.44 295 ARG A O 1
ATOM 2311 N N . ILE A 1 296 ? 13.336 -6.569 12.394 1.00 81.31 296 ILE A N 1
ATOM 2312 C CA . ILE A 1 296 ? 13.804 -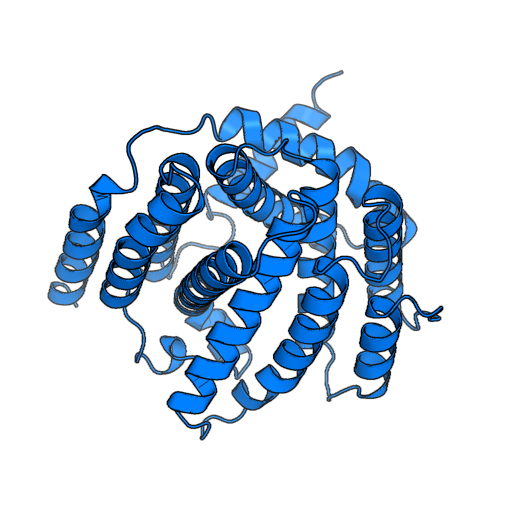6.931 13.738 1.00 81.31 296 ILE A CA 1
ATOM 2313 C C . ILE A 1 296 ? 12.648 -6.830 14.737 1.00 81.31 296 ILE A C 1
ATOM 2315 O O . ILE A 1 296 ? 12.407 -7.784 15.474 1.00 81.31 296 ILE A O 1
ATOM 2319 N N . LEU A 1 297 ? 11.887 -5.732 14.717 1.00 81.50 297 LEU A N 1
ATOM 2320 C CA . LEU A 1 297 ? 10.735 -5.545 15.603 1.00 81.50 297 LEU A CA 1
ATOM 2321 C C . LEU A 1 297 ? 9.678 -6.644 15.421 1.00 81.50 297 LEU A C 1
ATOM 2323 O O . LEU A 1 297 ? 9.249 -7.241 16.408 1.00 81.50 297 LEU A O 1
ATOM 2327 N N . VAL A 1 298 ? 9.312 -6.975 14.178 1.00 81.62 298 VAL A N 1
ATOM 2328 C CA . VAL A 1 298 ? 8.353 -8.056 13.880 1.00 81.62 298 VAL A CA 1
ATOM 2329 C C . VAL A 1 298 ? 8.872 -9.409 14.381 1.00 81.62 298 VAL A C 1
ATOM 2331 O O . VAL A 1 298 ? 8.138 -10.163 15.023 1.00 81.62 298 VAL A O 1
ATOM 2334 N N . ARG A 1 299 ? 10.158 -9.717 14.163 1.00 85.44 299 ARG A N 1
ATOM 2335 C CA . ARG A 1 299 ? 10.780 -10.959 14.656 1.00 85.44 299 ARG A CA 1
ATOM 2336 C C . ARG A 1 299 ? 10.792 -11.042 16.180 1.00 85.44 299 ARG A C 1
ATOM 2338 O O . ARG A 1 299 ? 10.489 -12.101 16.725 1.00 85.44 299 ARG A O 1
ATOM 2345 N N . LEU A 1 300 ? 11.124 -9.950 16.866 1.00 85.31 300 LEU A N 1
ATOM 2346 C CA . LEU A 1 300 ? 11.111 -9.888 18.329 1.00 85.31 300 LEU A CA 1
ATOM 2347 C C . LEU A 1 300 ? 9.694 -10.073 18.883 1.00 85.31 300 LEU A C 1
ATOM 2349 O O . LEU A 1 300 ? 9.514 -10.816 19.848 1.00 85.31 300 LEU A O 1
ATOM 2353 N N . ALA A 1 301 ? 8.690 -9.460 18.252 1.00 83.81 301 ALA A N 1
ATOM 2354 C CA . ALA A 1 301 ? 7.293 -9.628 18.637 1.00 83.81 301 ALA A CA 1
ATOM 2355 C C . ALA A 1 301 ? 6.839 -11.092 18.496 1.00 83.81 301 ALA A C 1
ATOM 2357 O O . ALA A 1 301 ? 6.261 -11.638 19.435 1.00 83.81 301 ALA A O 1
ATOM 2358 N N . ARG A 1 302 ? 7.179 -11.757 17.381 1.00 84.50 302 ARG A N 1
ATOM 2359 C CA . ARG A 1 302 ? 6.883 -13.188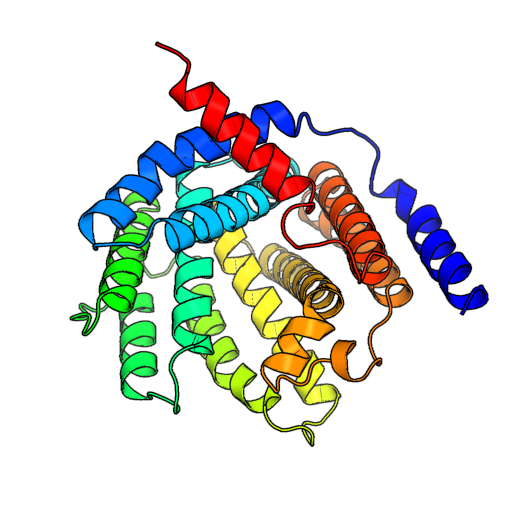 17.167 1.00 84.50 302 ARG A CA 1
ATOM 2360 C C . ARG A 1 302 ? 7.580 -14.096 18.172 1.00 84.50 302 ARG A C 1
ATOM 2362 O O . ARG A 1 302 ? 6.949 -15.001 18.705 1.00 84.50 302 ARG A O 1
ATOM 2369 N N . ARG A 1 303 ? 8.868 -13.856 18.450 1.00 86.81 303 ARG A N 1
ATOM 2370 C CA . ARG A 1 303 ? 9.625 -14.642 19.440 1.00 86.81 303 ARG A CA 1
ATOM 2371 C C . ARG A 1 303 ? 8.972 -14.576 20.817 1.00 86.81 303 ARG A C 1
ATOM 2373 O O . ARG A 1 303 ? 8.765 -15.619 21.419 1.00 86.81 303 ARG A O 1
ATOM 2380 N N . ARG A 1 304 ? 8.590 -13.375 21.266 1.00 83.69 304 ARG A N 1
ATOM 2381 C CA . ARG A 1 304 ? 7.933 -13.188 22.568 1.00 83.69 304 ARG A CA 1
ATOM 2382 C C . ARG A 1 304 ? 6.559 -13.848 22.654 1.00 83.69 304 ARG A C 1
ATOM 2384 O O . ARG A 1 304 ? 6.221 -14.364 23.705 1.00 83.69 304 ARG A O 1
ATOM 2391 N N . LEU A 1 305 ? 5.776 -13.829 21.574 1.00 83.50 305 LEU A N 1
ATOM 2392 C CA . LEU A 1 305 ? 4.464 -14.487 21.550 1.00 83.50 305 LEU A CA 1
ATOM 2393 C C . LEU A 1 305 ? 4.575 -16.016 21.603 1.00 83.50 305 LEU A C 1
ATOM 2395 O O . LEU A 1 305 ? 3.713 -16.653 22.186 1.00 83.50 305 LEU A O 1
ATOM 2399 N N . ARG A 1 306 ? 5.641 -16.602 21.041 1.00 82.69 306 ARG A N 1
ATOM 2400 C CA . ARG A 1 306 ? 5.896 -18.053 21.105 1.00 82.69 306 ARG A CA 1
ATOM 2401 C C . ARG A 1 306 ? 6.493 -18.523 22.433 1.00 82.69 306 ARG A C 1
ATOM 2403 O O . ARG A 1 306 ? 6.471 -19.714 22.700 1.00 82.69 306 ARG A O 1
ATOM 2410 N N . SER A 1 307 ? 7.072 -17.614 23.216 1.00 77.88 307 SER A N 1
ATOM 2411 C CA . SER A 1 307 ? 7.672 -17.914 24.521 1.00 77.88 307 SER A CA 1
ATOM 2412 C C . SER A 1 307 ? 6.733 -17.651 25.701 1.00 77.88 307 SER A C 1
ATOM 2414 O O . SER A 1 307 ? 7.155 -17.806 26.841 1.00 77.88 307 SER A O 1
ATOM 2416 N N . SER A 1 308 ? 5.509 -17.175 25.453 1.00 65.00 308 SER A N 1
ATOM 2417 C CA . SER A 1 308 ? 4.485 -17.054 26.490 1.00 65.00 308 SER A CA 1
ATOM 2418 C C . SER A 1 308 ? 3.753 -18.398 26.601 1.00 65.00 308 SER A C 1
ATOM 2420 O O . SER A 1 308 ? 3.191 -18.812 25.585 1.00 65.00 308 SER A O 1
ATOM 2422 N N . PRO A 1 309 ? 3.830 -19.085 27.758 1.00 50.59 309 PRO A N 1
ATOM 2423 C CA . PRO A 1 309 ? 3.111 -20.334 28.001 1.00 50.59 309 PRO A CA 1
ATOM 2424 C C . PRO A 1 309 ? 1.592 -20.137 27.982 1.00 50.59 309 PRO A C 1
ATOM 2426 O O . PRO A 1 309 ? 1.136 -18.999 28.254 1.00 50.59 309 PRO A O 1
#

pLDDT: mean 91.34, std 9.59, range [50.47, 98.5]

Secondary structure (DSSP, 8-state):
-HHHHHHHHHHHHTTGGG--S---HHHHHHHHHHHHHHHTHHHHHHTT--HHHHHHHHHHHHHHHHHHHHHHHHHTPPP-HHHHHHHHHHHHHHHHHHHHSSS--HHHHHHHHHHHTT------SHHHHHHHHHHHHHHHHH---TTSHHHHHHHHHHHHHHHHGGGG-TT--HHHHHHHHHHHHHHHHHHHHHHHSSS--HHHHHHHHHHHHHHHHHHHHHHHHHHHHTT---TTTTT---HHHHHHHHHHHHHHHHHHHS--HHHHHHHHHHHHHHHHHHH-TTS-GGG-HHHHHHHHHHHHHHT--

Mean predicted aligned error: 4.46 Å

Organism: NCBI:txid1181879

Solvent-accessible surface area (backbone atoms only — not comparable to full-atom values): 16481 Å² total; per-residue (Å²): 117,69,73,59,52,56,52,42,51,51,33,52,60,74,40,43,90,32,51,86,69,88,68,71,55,68,65,50,49,44,54,38,52,53,34,29,59,69,65,42,46,59,53,38,60,75,45,70,51,52,70,69,56,55,52,54,30,49,53,46,11,44,56,44,33,54,54,49,43,20,41,18,66,24,66,73,42,71,69,52,59,59,56,33,28,31,53,22,36,33,52,48,47,46,50,52,54,69,75,63,46,78,74,87,52,70,66,57,53,52,46,54,54,37,42,57,71,67,45,93,66,87,61,88,47,57,67,47,43,40,38,51,55,39,46,53,53,39,50,66,73,66,68,69,64,81,84,43,63,40,41,56,27,45,46,52,23,50,55,33,53,63,57,46,58,55,27,55,42,83,81,58,51,69,70,60,52,51,49,42,48,29,49,29,20,9,25,48,34,37,27,60,50,31,74,52,39,74,82,68,48,73,70,52,45,55,54,35,23,51,52,15,18,53,50,37,53,48,50,45,55,53,38,32,67,60,32,54,76,68,49,38,53,45,56,34,60,72,64,75,52,52,66,49,56,53,44,46,53,55,58,64,45,41,61,53,41,23,74,73,45,79,37,33,59,52,34,35,23,51,55,44,50,50,52,51,50,35,51,49,54,59,70,44,71,80,64,58,84,83,70,41,65,66,61,48,52,56,50,53,42,52,53,54,61,73,69,56,130

Nearest PDB structures (foldseek):
  4xly-assembly1_B  TM=5.257E-01  e=2.445E-03  Bradyrhizobium diazoefficiens USDA 110
  4f62-assembly1_A  TM=5.567E-01  e=6.060E-03  Marinomonas sp. MED121
  4tq3-assembly1_A  TM=3.567E-01  e=4.827E-02  Archaeoglobus fulgidus DSM 4304
  4tq4-assembly3_C  TM=3.184E-01  e=1.947E-02  Archaeoglobus fulgidus DSM 4304
  8j8k-assembly1_A  TM=3.070E-01  e=2.721E-01  Mycobacterium tuberculosis H37Rv

InterPro domains:
  IPR033749 Polyprenyl synthetase, conserved site [PS00444] (211-223)

Sequence (309 aa):
MASGVWRDVGALVRSAGLGVRPVPVWRSIRTYVAAFDQVVAPILRRTGGRQYLADAACEACVKLGLLLAAYAGMAGVPFRPDLAMLGGAVARVYDDLIDRAGPVDHGLDRRVAALFRGAEVTPRHDVERLLHGLYRELERRLGRDRDDPVHTALVALHEHQLRSRRQQDPAISAPLLVDITRAKGGHAMVVFCGLLHPALTERQVAVVRQLGAVLQLVDDYVDVAVDRQSGITTAATRRELTLVQLCREMRELRPRLRACYGRAQPLAAMLYLDLWRAFLQRRGAGWPARYRPFRILVRLARRRLRSSP

Radius of gyration: 18.91 Å; Cα contacts (8 Å, |Δi|>4): 362; chains: 1; bounding box: 49×47×52 Å